Protein AF-A0A9P0TK86-F1 (afdb_monomer)

Radius of gyration: 87.54 Å; Cα contacts (8 Å, |Δi|>4): 16; chains: 1; bounding box: 168×65×255 Å

Mean predicted aligned error: 20.47 Å

Foldseek 3Di:
DDDPVVVVVVVVVVVVVVVVVVVVVVVVVVVVVVVVVVVVVVPPDDPPPPPPPPPVVVVVVVVVVVVVVVVVVVVVQCVVCVDPVSVVVVVVVCVVVVCVVVVNDDPPPPPPCPPDDPVPPPDVVVVVVVVVVVVVVVVVVVVVVVVVVVVVVVVVVVVVVVVVVVVVVVVVVVVVVVVVVVVVVVVVVVVVVVVVVCCVVVVVVVVVVVVVVVVVVVVVVVVVVVVVVVVVVVVVVVVVVVVVVVVVVVVVVVVVVVVVVVVVVVVVVVVVVVVVVVVVVVVVVVVVVVVVVVVVVVVVVVVVVVVVVVVVVVVVVVVVVCVVVVPDPPDDDDDDDDDDDDD

Secondary structure (DSSP, 8-state):
---HHHHHHHHHHHHHHHHHHHHHHHHHHHHHHHHHHHHHTTS----S--SSSHHHHHHHHHHHHHHHHHHHHHHHHHHHT-SHHHHHHHHHHHHHHHHHHTTPPPP----TTTT--TT-TT-HHHHHHHHHHHHHHHHHHHHHHHHHHHHHHHHHHHHHHHHHHHHHHHHHHHHHHHHHHHHHHHHHHHHHHHHHHHHHHHHHHHHHHHHHHHHHHHHHHHHHHHHHHHHHHHHHHHHHHHHHHHHHHHHHHHHHHHHHHHHHHHHHHHHHHHHHHHHHHHHHHHHHHHHHHHHHHHHHHHHHHHHHHHHHHHHHHHHHHHHHTT-S--PPP----------

InterPro domains:
  IPR000048 IQ motif, EF-hand binding site [PF00612] (308-327)
  IPR000048 IQ motif, EF-hand binding site [SM00015] (306-328)
  IPR042618 Dynein regulatory complex protein 9 [PTHR14871] (139-342)

Solvent-accessible surface area (backbone atoms only — not comparable to full-atom values): 19476 Å² total; per-residue (Å²): 133,83,61,71,68,60,56,52,53,53,57,50,50,54,51,56,53,54,55,50,52,58,58,52,58,52,52,63,54,52,56,53,51,51,58,52,54,56,62,63,62,70,75,78,75,84,88,85,69,82,88,76,64,68,67,60,54,53,56,52,48,51,51,50,49,54,53,50,54,49,50,51,49,54,50,50,51,51,65,76,29,79,40,72,72,46,46,53,48,51,54,52,48,48,69,54,48,54,36,60,76,70,71,45,82,71,78,80,83,71,58,96,60,80,82,62,60,91,88,59,82,81,45,68,66,58,56,50,55,49,51,53,49,52,51,49,50,49,52,51,51,50,50,52,52,51,51,51,52,49,51,52,50,51,50,53,55,49,51,55,50,51,52,53,51,49,51,51,52,52,51,51,50,53,50,52,52,54,51,50,53,49,54,51,53,51,51,48,54,51,51,51,52,50,51,50,54,49,48,65,64,45,48,60,59,50,53,51,51,52,51,52,51,57,48,51,57,49,52,52,51,53,48,54,53,51,52,50,50,50,51,51,53,50,51,54,51,50,49,52,50,50,55,50,48,58,46,49,53,53,53,48,54,52,50,52,51,52,50,51,51,52,51,50,54,50,46,54,54,47,55,52,48,51,53,48,50,54,51,49,53,52,49,51,51,52,51,51,54,49,49,51,53,49,52,53,52,48,50,52,49,52,50,50,50,52,50,50,52,51,50,50,51,51,51,51,50,49,53,52,46,29,63,76,68,68,59,66,91,80,80,79,89,84,90,90,83,88,81,88,84,90,130

Sequence (343 aa):
MPNPRLMSLVHQSWRCEIDYDMKNGQNYTTLNQEMILQKISINEFDTENKDKVFCLSYLQASFFATILEDALTQMRILVECNNELRIIKTKLDMKLLVPLKYGVAQPKVTDELESIDPNNLVSNEYKLNKLDSDSLRHDLNKQLRQQRNHIKSVIYDTDAIIERLKNFVEDAALYAETESRYTDGWQRARTEQHLQTIIDNEESPSRTIEYYKRRTDHEQRVHTEVELLINIIINETLQKVEDWMNKYDRDMEHIDLKIQLKKNEYQNEHDRRVGLEDTIETHDKQMKDWNYFKEEREKARLYREKMTKSAITVQAWWRGLLVRRELGPFKVAKKPKGPKPKK

Organism: Pieris brassicae (NCBI:txid7116)

Structure (mmCIF, N/CA/C/O backbone):
data_AF-A0A9P0TK86-F1
#
_entry.id   AF-A0A9P0TK86-F1
#
loop_
_atom_site.group_PDB
_atom_site.id
_atom_site.type_symbol
_atom_site.label_atom_id
_atom_site.label_alt_id
_atom_site.label_comp_id
_atom_site.label_asym_id
_atom_site.label_entity_id
_atom_site.label_seq_id
_atom_site.pdbx_PDB_ins_code
_atom_site.Cartn_x
_atom_site.Cartn_y
_atom_site.Cartn_z
_atom_site.occupancy
_atom_site.B_iso_or_equiv
_atom_site.auth_seq_id
_atom_site.auth_comp_id
_atom_site.auth_asym_id
_atom_site.auth_atom_id
_atom_site.pdbx_PDB_model_num
ATOM 1 N N . MET A 1 1 ? -22.499 -0.525 15.435 1.00 52.47 1 MET A N 1
ATOM 2 C CA . MET A 1 1 ? -22.157 -1.866 14.913 1.00 52.47 1 MET A CA 1
ATOM 3 C C . MET A 1 1 ? -22.217 -1.819 13.393 1.00 52.47 1 MET A C 1
ATOM 5 O O . MET A 1 1 ? -23.274 -1.457 12.883 1.00 52.47 1 MET A O 1
ATOM 9 N N . PRO A 1 2 ? -21.115 -2.081 12.668 1.00 52.91 2 PRO A N 1
ATOM 10 C CA . PRO A 1 2 ? -21.126 -2.036 11.211 1.00 52.91 2 PRO A CA 1
ATOM 11 C C . PRO A 1 2 ? -21.926 -3.220 10.660 1.00 52.91 2 PRO A C 1
ATOM 13 O O . PRO A 1 2 ? -21.852 -4.332 11.177 1.00 52.91 2 PRO A O 1
ATOM 16 N N . ASN A 1 3 ? -22.713 -2.963 9.620 1.00 56.44 3 ASN A N 1
ATOM 17 C CA . ASN A 1 3 ? -23.577 -3.940 8.969 1.00 56.44 3 ASN A CA 1
ATOM 18 C C . ASN A 1 3 ? -22.737 -5.103 8.384 1.00 56.44 3 ASN A C 1
ATOM 20 O O . ASN A 1 3 ? -21.920 -4.851 7.492 1.00 56.44 3 ASN A O 1
ATOM 24 N N . PRO A 1 4 ? -22.945 -6.364 8.817 1.00 67.81 4 PRO A N 1
ATOM 25 C CA . PRO A 1 4 ? -22.147 -7.517 8.382 1.00 67.81 4 PRO A CA 1
ATOM 26 C C . PRO A 1 4 ? -22.131 -7.723 6.860 1.00 67.81 4 PRO A C 1
ATOM 28 O O . PRO A 1 4 ? -21.163 -8.244 6.310 1.00 67.81 4 PRO A O 1
ATOM 31 N N . ARG A 1 5 ? -23.175 -7.269 6.150 1.00 67.06 5 ARG A N 1
ATOM 32 C CA . ARG A 1 5 ? -23.235 -7.356 4.683 1.00 67.06 5 ARG A CA 1
ATOM 33 C C . ARG A 1 5 ? -22.240 -6.431 3.987 1.00 67.06 5 ARG A C 1
ATOM 35 O O . ARG A 1 5 ? -21.653 -6.841 2.988 1.00 67.06 5 ARG A O 1
ATOM 42 N N . LEU A 1 6 ? -22.013 -5.230 4.524 1.00 64.56 6 LEU A N 1
ATOM 43 C CA . LEU A 1 6 ? -21.077 -4.265 3.939 1.00 64.56 6 LEU A CA 1
ATOM 44 C C . LEU A 1 6 ? -19.622 -4.716 4.113 1.00 64.56 6 LEU A C 1
ATOM 46 O O . LEU A 1 6 ? -18.841 -4.596 3.177 1.00 64.56 6 LEU A O 1
ATOM 50 N N . MET A 1 7 ? -19.285 -5.339 5.246 1.00 65.38 7 MET A N 1
ATOM 51 C CA . MET A 1 7 ? -17.955 -5.927 5.450 1.00 65.38 7 MET A CA 1
ATOM 52 C C . MET A 1 7 ? -17.680 -7.092 4.489 1.00 65.38 7 MET A C 1
ATOM 54 O O . MET A 1 7 ? -16.574 -7.195 3.970 1.00 65.38 7 MET A O 1
ATOM 58 N N . SER A 1 8 ? -18.681 -7.928 4.175 1.00 71.38 8 SER A N 1
ATOM 59 C CA . SER A 1 8 ? -18.492 -9.028 3.212 1.00 71.38 8 SER A CA 1
ATOM 60 C C . SER A 1 8 ? -18.259 -8.542 1.776 1.00 71.38 8 SER A C 1
ATOM 62 O O . SER A 1 8 ? -17.464 -9.137 1.053 1.00 71.38 8 SER A O 1
ATOM 64 N N . LEU A 1 9 ? -18.891 -7.428 1.386 1.00 70.25 9 LEU A N 1
ATOM 65 C CA . LEU A 1 9 ? -18.735 -6.832 0.057 1.00 70.25 9 LEU A CA 1
ATOM 66 C C . LEU A 1 9 ? -17.369 -6.161 -0.107 1.00 70.25 9 LEU A C 1
ATOM 68 O O . LEU A 1 9 ? -16.731 -6.331 -1.142 1.00 70.25 9 LEU A O 1
ATOM 72 N N . VAL A 1 10 ? -16.875 -5.479 0.931 1.00 70.75 10 VAL A N 1
ATOM 73 C CA . VAL A 1 10 ? -15.513 -4.921 0.929 1.00 70.75 10 VAL A CA 1
ATOM 74 C C . VAL A 1 10 ? -14.483 -6.052 0.869 1.00 70.75 10 VAL A C 1
ATOM 76 O O . VAL A 1 10 ? -13.570 -6.007 0.051 1.00 70.75 10 VAL A O 1
ATOM 79 N N . HIS A 1 11 ? -14.674 -7.129 1.635 1.00 68.25 11 HIS A N 1
ATOM 80 C CA . HIS A 1 11 ? -13.748 -8.264 1.616 1.00 68.25 11 HIS A CA 1
ATOM 81 C C . HIS A 1 11 ? -13.749 -9.044 0.288 1.00 68.25 11 HIS A C 1
ATOM 83 O O . HIS A 1 11 ? -12.722 -9.618 -0.077 1.00 68.25 11 HIS A O 1
ATOM 89 N N . GLN A 1 12 ? -14.879 -9.079 -0.431 1.00 68.50 12 GLN A N 1
ATOM 90 C CA . GLN A 1 12 ? -14.967 -9.661 -1.776 1.00 68.50 12 GLN A CA 1
ATOM 91 C C . GLN A 1 12 ? -14.349 -8.748 -2.841 1.00 68.50 12 GLN A C 1
ATOM 93 O O . GLN A 1 12 ? -13.651 -9.251 -3.717 1.00 68.50 12 GLN A O 1
ATOM 98 N N . SER A 1 13 ? -14.525 -7.427 -2.732 1.00 69.00 13 SER A N 1
ATOM 99 C CA . SER A 1 13 ? -13.900 -6.459 -3.644 1.00 69.00 13 SER A CA 1
ATOM 100 C C . SER A 1 13 ? -12.373 -6.507 -3.552 1.00 69.00 13 SER A C 1
ATOM 102 O O . SER A 1 13 ? -11.702 -6.623 -4.571 1.00 69.00 13 SER A O 1
ATOM 104 N N . TRP A 1 14 ? -11.828 -6.541 -2.332 1.00 64.50 14 TRP A N 1
ATOM 105 C CA . TRP A 1 14 ? -10.380 -6.615 -2.112 1.00 64.50 14 TRP A CA 1
ATOM 106 C C . TRP A 1 14 ? -9.762 -7.946 -2.569 1.00 64.50 14 TRP A C 1
ATOM 108 O O . TRP A 1 14 ? -8.627 -7.960 -3.035 1.00 64.50 14 TRP A O 1
ATOM 118 N N . ARG A 1 15 ? -10.491 -9.072 -2.490 1.00 64.19 15 ARG A N 1
ATOM 119 C CA . ARG A 1 15 ? -10.002 -10.352 -3.046 1.00 64.19 15 ARG A CA 1
ATOM 120 C C . ARG A 1 15 ? -9.965 -10.346 -4.574 1.00 64.19 15 ARG A C 1
ATOM 122 O O . ARG A 1 15 ? -9.000 -10.845 -5.138 1.00 64.19 15 ARG A O 1
ATOM 129 N N . CYS A 1 16 ? -10.970 -9.767 -5.232 1.00 62.91 16 CYS A N 1
ATOM 130 C CA . CYS A 1 16 ? -10.984 -9.670 -6.694 1.00 62.91 16 CYS A CA 1
ATOM 131 C C . CYS A 1 16 ? -9.862 -8.771 -7.238 1.00 62.91 16 CYS A C 1
ATOM 133 O O . CYS A 1 16 ? -9.338 -9.048 -8.312 1.00 62.91 16 CYS A O 1
ATOM 135 N N . GLU A 1 17 ? -9.482 -7.726 -6.502 1.00 54.31 17 GLU A N 1
ATOM 136 C CA . GLU A 1 17 ? -8.435 -6.783 -6.917 1.00 54.31 17 GLU A CA 1
ATOM 137 C C . GLU A 1 17 ? -7.024 -7.379 -6.746 1.00 54.31 17 GLU A C 1
ATOM 139 O O . GLU A 1 17 ? -6.202 -7.297 -7.656 1.00 54.31 17 GLU A O 1
ATOM 144 N N . ILE A 1 18 ? -6.783 -8.126 -5.659 1.00 57.88 18 ILE A N 1
ATOM 145 C CA . ILE A 1 18 ? -5.520 -8.861 -5.451 1.00 57.88 18 ILE A CA 1
ATOM 146 C C . ILE A 1 18 ? -5.340 -9.994 -6.481 1.00 57.88 18 ILE A C 1
ATOM 148 O O . ILE A 1 18 ? -4.234 -10.198 -6.986 1.00 57.88 18 ILE A O 1
ATOM 152 N N . ASP A 1 19 ? -6.412 -10.706 -6.847 1.00 57.34 19 ASP A N 1
ATOM 153 C CA . ASP A 1 19 ? -6.347 -11.768 -7.864 1.00 57.34 19 ASP A CA 1
ATOM 154 C C . ASP A 1 19 ? -6.124 -11.222 -9.291 1.00 57.34 19 ASP A C 1
ATOM 156 O O . ASP A 1 19 ? -5.575 -11.928 -10.147 1.00 57.34 19 ASP A O 1
ATOM 160 N N . TYR A 1 20 ? -6.519 -9.972 -9.563 1.00 56.47 20 TYR A N 1
ATOM 161 C CA . TYR A 1 20 ? -6.288 -9.305 -10.848 1.00 56.47 20 TYR A CA 1
ATOM 162 C C . TYR A 1 20 ? -4.821 -8.871 -11.010 1.00 56.47 20 TYR A C 1
ATOM 164 O O . TYR A 1 20 ? -4.220 -9.103 -12.065 1.00 56.47 20 TYR A O 1
ATOM 172 N N . ASP A 1 21 ? -4.205 -8.348 -9.948 1.00 51.19 21 ASP A N 1
ATOM 173 C CA . ASP A 1 21 ? -2.798 -7.927 -9.967 1.00 51.19 21 ASP A CA 1
ATOM 174 C C . ASP A 1 21 ? -1.819 -9.111 -9.999 1.00 51.19 21 ASP A C 1
ATOM 176 O O . ASP A 1 21 ? -0.801 -9.057 -10.697 1.00 51.19 21 ASP A O 1
ATOM 180 N N . MET A 1 22 ? -2.142 -10.235 -9.347 1.00 56.12 22 MET A N 1
ATOM 181 C CA .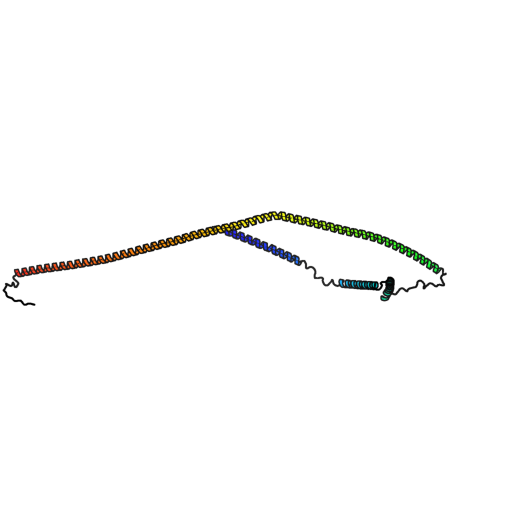 MET A 1 22 ? -1.293 -11.434 -9.399 1.00 56.12 22 MET A CA 1
ATOM 182 C C . MET A 1 22 ? -1.288 -12.107 -10.782 1.00 56.12 22 MET A C 1
ATOM 184 O O . MET A 1 22 ? -0.239 -12.570 -11.237 1.00 56.12 22 MET A O 1
ATOM 188 N N . LYS A 1 23 ? -2.429 -12.127 -11.488 1.00 56.12 23 LYS A N 1
ATOM 189 C CA . LYS A 1 23 ? -2.521 -12.698 -12.846 1.00 56.12 23 LYS A CA 1
ATOM 190 C C . LYS A 1 23 ? -1.861 -11.820 -13.908 1.00 56.12 23 LYS A C 1
ATOM 192 O O . LYS A 1 23 ? -1.305 -12.350 -14.869 1.00 56.12 23 LYS A O 1
ATOM 197 N N . ASN A 1 24 ? -1.870 -10.501 -13.732 1.00 54.19 24 ASN A N 1
ATOM 198 C CA . ASN A 1 24 ? -1.199 -9.592 -14.659 1.00 54.19 24 ASN A CA 1
ATOM 199 C C . ASN A 1 24 ? 0.317 -9.522 -14.409 1.00 54.19 24 ASN A C 1
ATOM 201 O O . ASN A 1 24 ? 1.079 -9.534 -15.372 1.00 54.19 24 ASN A O 1
ATOM 205 N N . GLY A 1 25 ? 0.784 -9.562 -13.155 1.00 49.84 25 GLY A N 1
ATOM 206 C CA . GLY A 1 25 ? 2.219 -9.537 -12.828 1.00 49.84 25 GLY A CA 1
ATOM 207 C C . GLY A 1 25 ? 3.016 -10.763 -13.304 1.00 49.84 25 GLY A C 1
ATOM 208 O O . GLY A 1 25 ? 4.192 -10.640 -13.659 1.00 49.84 25 GLY A O 1
ATOM 209 N N . GLN A 1 26 ? 2.385 -11.941 -13.381 1.00 49.28 26 GLN A N 1
ATOM 210 C CA . GLN A 1 26 ? 3.038 -13.153 -13.898 1.00 49.28 26 GLN A CA 1
ATOM 211 C C . GLN A 1 26 ? 3.153 -13.181 -15.429 1.00 49.28 26 GLN A C 1
ATOM 213 O O . GLN A 1 26 ? 4.109 -13.759 -15.944 1.00 49.28 26 GLN A O 1
ATOM 218 N N . ASN A 1 27 ? 2.255 -12.509 -16.159 1.00 51.75 27 ASN A N 1
ATOM 219 C CA . ASN A 1 27 ? 2.293 -12.462 -17.626 1.00 51.75 27 ASN A CA 1
ATOM 220 C C . ASN A 1 27 ? 3.424 -11.568 -18.167 1.00 51.75 27 ASN A C 1
ATOM 222 O O . ASN A 1 27 ? 4.032 -11.902 -19.179 1.00 51.75 27 ASN A O 1
ATOM 226 N N . TYR A 1 28 ? 3.785 -10.472 -17.490 1.00 50.94 28 TYR A N 1
ATOM 227 C CA . TYR A 1 28 ? 4.873 -9.592 -17.961 1.00 50.94 28 TYR A CA 1
ATOM 228 C C . TYR A 1 28 ? 6.283 -10.152 -17.707 1.00 50.94 28 TYR A C 1
ATOM 230 O O . TYR A 1 28 ? 7.240 -9.746 -18.370 1.00 50.94 28 TYR A O 1
ATOM 238 N N . THR A 1 29 ? 6.431 -11.089 -16.768 1.00 53.06 29 THR A N 1
ATOM 239 C CA . THR A 1 29 ? 7.719 -11.732 -16.454 1.00 53.06 29 THR A CA 1
ATOM 240 C C . THR A 1 29 ? 7.985 -12.965 -17.321 1.00 53.06 29 THR A C 1
ATOM 242 O O . THR A 1 29 ? 9.114 -13.138 -17.778 1.00 53.06 29 THR A O 1
ATOM 245 N N . THR A 1 30 ? 6.958 -13.756 -17.650 1.00 54.72 30 THR A N 1
ATOM 246 C CA . THR A 1 30 ? 7.088 -14.900 -18.577 1.00 54.72 30 THR A CA 1
ATOM 247 C C . THR A 1 30 ? 7.247 -14.465 -20.033 1.00 54.72 30 THR A C 1
ATOM 249 O O . THR A 1 30 ? 8.120 -14.993 -20.719 1.00 54.72 30 THR A O 1
ATOM 252 N N . LEU A 1 31 ? 6.523 -13.433 -20.490 1.00 54.38 31 LEU A N 1
ATOM 253 C CA . LEU A 1 31 ? 6.650 -12.935 -21.868 1.00 54.38 31 LEU A CA 1
ATOM 254 C C . LEU A 1 31 ? 8.046 -12.345 -22.155 1.00 54.38 31 LEU A C 1
ATOM 256 O O . LEU A 1 31 ? 8.586 -12.503 -23.247 1.00 54.38 31 LEU A O 1
ATOM 260 N N . ASN A 1 32 ? 8.671 -11.705 -21.159 1.00 55.31 32 ASN A N 1
ATOM 261 C CA . ASN A 1 32 ? 10.030 -11.172 -21.290 1.00 55.31 32 ASN A CA 1
ATOM 262 C C . ASN A 1 32 ? 11.111 -12.263 -21.191 1.00 55.31 32 ASN A C 1
ATOM 264 O O . ASN A 1 32 ? 12.156 -12.131 -21.827 1.00 55.31 32 ASN A O 1
ATOM 268 N N . GLN A 1 33 ? 10.873 -13.355 -20.454 1.00 56.19 33 GLN A N 1
ATOM 269 C CA . GLN A 1 33 ? 11.787 -14.505 -20.439 1.00 56.19 33 GLN A CA 1
ATOM 270 C C . GLN A 1 33 ? 11.717 -15.323 -21.737 1.00 56.19 33 GLN A C 1
ATOM 272 O O . GLN A 1 33 ? 12.764 -15.724 -22.245 1.00 56.19 33 GLN A O 1
ATOM 277 N N . GLU A 1 34 ? 10.537 -15.496 -22.338 1.00 58.16 34 GLU A N 1
ATOM 278 C CA . GLU A 1 34 ? 10.403 -16.161 -23.643 1.00 58.16 34 GLU A CA 1
ATOM 279 C C . GLU A 1 34 ? 11.007 -15.329 -24.785 1.00 58.16 34 GLU A C 1
ATOM 281 O O . GLU A 1 34 ? 11.698 -15.874 -25.646 1.00 58.16 34 GLU A O 1
ATOM 286 N N . MET A 1 35 ? 10.865 -14.000 -24.756 1.00 58.53 35 MET A N 1
ATOM 287 C CA . MET A 1 35 ? 11.435 -13.126 -25.790 1.00 58.53 35 MET A CA 1
ATOM 288 C C . MET A 1 35 ? 12.975 -13.025 -25.718 1.00 58.53 35 MET A C 1
ATOM 290 O O . MET A 1 35 ? 13.634 -12.810 -26.739 1.00 58.53 35 MET A O 1
ATOM 294 N N . ILE A 1 36 ? 13.570 -13.218 -24.533 1.00 56.25 36 ILE A N 1
ATOM 295 C CA . ILE A 1 36 ? 15.031 -13.310 -24.358 1.00 56.25 36 ILE A CA 1
ATOM 296 C C . ILE A 1 36 ? 15.550 -14.693 -24.788 1.00 56.25 36 ILE A C 1
ATOM 298 O O . ILE A 1 36 ? 16.582 -14.768 -25.455 1.00 56.25 36 ILE A O 1
ATOM 302 N N . LEU A 1 37 ? 14.820 -15.779 -24.507 1.00 54.97 37 LEU A N 1
ATOM 303 C CA . LEU A 1 37 ? 15.195 -17.127 -24.955 1.00 54.97 37 LEU A CA 1
ATOM 304 C C . LEU A 1 37 ? 15.049 -17.308 -26.476 1.00 54.97 37 LEU A C 1
ATOM 306 O O . LEU A 1 37 ? 15.884 -17.963 -27.099 1.00 54.97 37 LEU A O 1
ATOM 310 N N . GLN A 1 38 ? 14.082 -16.641 -27.109 1.00 58.31 38 GLN A N 1
ATOM 311 C CA . GLN A 1 38 ? 13.930 -16.662 -28.567 1.00 58.31 38 GLN A CA 1
ATOM 312 C C . GLN A 1 38 ? 15.011 -15.835 -29.292 1.00 58.31 38 GLN A C 1
ATOM 314 O O . GLN A 1 38 ? 15.402 -16.182 -30.404 1.00 58.31 38 GLN A O 1
ATOM 319 N N . LYS A 1 39 ? 15.571 -14.795 -28.652 1.00 54.66 39 LYS A N 1
ATOM 320 C CA . LYS A 1 39 ? 16.724 -14.038 -29.184 1.00 54.66 39 LYS A CA 1
ATOM 321 C C . LYS A 1 39 ? 18.059 -14.775 -29.055 1.00 54.66 39 LYS A C 1
ATOM 323 O O . LYS A 1 39 ? 18.951 -14.525 -29.858 1.00 54.66 39 LYS A O 1
ATOM 328 N N . ILE A 1 40 ? 18.196 -15.687 -28.093 1.00 50.91 40 ILE A N 1
ATOM 329 C CA . ILE A 1 40 ? 19.396 -16.529 -27.956 1.00 50.91 40 ILE A CA 1
ATOM 330 C C . ILE A 1 40 ? 19.355 -17.712 -28.945 1.00 50.91 40 ILE A C 1
ATOM 332 O O . ILE A 1 40 ? 20.401 -18.133 -29.428 1.00 50.91 40 ILE A O 1
ATOM 336 N N . SER A 1 41 ? 18.165 -18.169 -29.351 1.00 49.06 41 SER A N 1
ATOM 337 C CA . SER A 1 41 ? 17.992 -19.289 -30.293 1.00 49.06 41 SER A CA 1
ATOM 338 C C . SER A 1 41 ? 18.184 -18.946 -31.784 1.00 49.06 41 SER A C 1
ATOM 340 O O . SER A 1 41 ? 18.145 -19.851 -32.610 1.00 49.06 41 SER A O 1
ATOM 342 N N . ILE A 1 42 ? 18.381 -17.675 -32.161 1.00 48.88 42 ILE A N 1
ATOM 343 C CA . ILE A 1 42 ? 18.531 -17.253 -33.576 1.00 48.88 42 ILE A CA 1
ATOM 344 C C . ILE A 1 42 ? 20.012 -17.101 -33.995 1.00 48.88 42 ILE A C 1
ATOM 346 O O . ILE A 1 42 ? 20.306 -16.912 -35.170 1.00 48.88 42 ILE A O 1
ATOM 350 N N . ASN A 1 43 ? 20.966 -17.281 -33.074 1.00 43.75 43 ASN A N 1
ATOM 351 C CA . ASN A 1 43 ? 22.405 -17.262 -33.389 1.00 43.75 43 ASN A CA 1
ATOM 352 C C . ASN A 1 43 ? 23.029 -18.652 -33.623 1.00 43.75 43 ASN A C 1
ATOM 354 O O . ASN A 1 43 ? 24.247 -18.757 -33.754 1.00 43.75 43 ASN A O 1
ATOM 358 N N . GLU A 1 44 ? 22.224 -19.709 -33.734 1.00 50.59 44 GLU A N 1
ATOM 359 C CA . GLU A 1 44 ? 22.668 -21.008 -34.254 1.00 50.59 44 GLU A CA 1
ATOM 360 C C . GLU A 1 44 ? 22.203 -21.159 -35.704 1.00 50.59 44 GLU A C 1
ATOM 362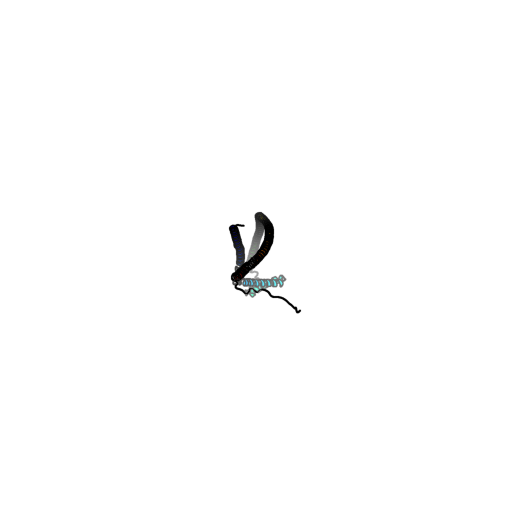 O O . GLU A 1 44 ? 21.245 -21.864 -36.009 1.00 50.59 44 GLU A O 1
ATOM 367 N N . PHE A 1 45 ? 22.884 -20.461 -36.613 1.00 43.81 45 PHE A N 1
ATOM 368 C CA . PHE A 1 45 ? 22.818 -20.764 -38.038 1.00 43.81 45 PHE A CA 1
ATOM 369 C C . PHE A 1 45 ? 24.224 -21.136 -38.529 1.00 43.81 45 PHE A C 1
ATOM 371 O O . PHE A 1 45 ? 25.176 -20.370 -38.386 1.00 43.81 45 PHE A O 1
ATOM 378 N N . ASP A 1 46 ? 24.299 -22.348 -39.082 1.00 51.22 46 ASP A N 1
ATOM 379 C CA . ASP A 1 46 ? 25.363 -22.945 -39.895 1.00 51.22 46 ASP A CA 1
ATOM 380 C C . ASP A 1 46 ? 26.627 -23.497 -39.211 1.00 51.22 46 ASP A C 1
ATOM 382 O O . ASP A 1 46 ? 27.749 -23.017 -39.382 1.00 51.22 46 ASP A O 1
ATOM 386 N N . THR A 1 47 ? 26.473 -24.656 -38.560 1.00 49.78 47 THR A N 1
ATOM 387 C CA . THR A 1 47 ? 27.575 -25.598 -38.267 1.00 49.78 47 THR A CA 1
ATOM 388 C C . THR A 1 47 ? 27.481 -26.927 -39.030 1.00 49.78 47 THR A C 1
ATOM 390 O O . THR A 1 47 ? 28.141 -27.890 -38.650 1.00 49.78 47 THR A O 1
ATOM 393 N N . GLU A 1 48 ? 26.765 -26.981 -40.160 1.00 52.00 48 GLU A N 1
ATOM 394 C CA . GLU A 1 48 ? 26.621 -28.198 -40.990 1.00 52.00 48 GLU A CA 1
ATOM 395 C C . GLU A 1 48 ? 27.332 -28.155 -42.360 1.00 52.00 48 GLU A C 1
ATOM 397 O O . GLU A 1 48 ? 27.032 -28.936 -43.259 1.00 52.00 48 GLU A O 1
ATOM 402 N N . ASN A 1 49 ? 28.346 -27.300 -42.535 1.00 51.25 49 ASN A N 1
ATOM 403 C CA . ASN A 1 49 ? 29.152 -27.281 -43.768 1.00 51.25 49 ASN A CA 1
ATOM 404 C C . ASN A 1 49 ? 30.670 -27.279 -43.511 1.00 51.25 49 ASN A C 1
ATOM 406 O O . ASN A 1 49 ? 31.430 -26.557 -44.156 1.00 51.25 49 ASN A O 1
ATOM 410 N N . LYS A 1 50 ? 31.131 -28.080 -42.539 1.00 50.34 50 LYS A N 1
ATOM 411 C CA . LYS A 1 50 ? 32.562 -28.189 -42.186 1.00 50.34 50 LYS A CA 1
ATOM 412 C C . LYS A 1 50 ? 33.383 -29.133 -43.075 1.00 50.34 50 LYS A C 1
ATOM 414 O O . LYS A 1 50 ? 34.605 -29.029 -43.058 1.00 50.34 50 LYS A O 1
ATOM 419 N N . ASP A 1 51 ? 32.753 -29.932 -43.936 1.00 54.94 51 ASP A N 1
ATOM 420 C CA . ASP A 1 51 ? 33.469 -30.960 -44.714 1.00 54.94 51 ASP A CA 1
ATOM 421 C C . ASP A 1 51 ? 33.706 -30.620 -46.198 1.00 54.94 51 ASP A C 1
ATOM 423 O O . ASP A 1 51 ? 34.271 -31.428 -46.932 1.00 54.94 51 ASP A O 1
ATOM 427 N N . LYS A 1 52 ? 33.347 -29.414 -46.670 1.00 53.16 52 LYS A N 1
ATOM 428 C CA . LYS A 1 52 ? 33.583 -29.004 -48.076 1.00 53.16 52 LYS A CA 1
ATOM 429 C C . LYS A 1 52 ? 34.493 -27.788 -48.279 1.00 53.16 52 LYS A C 1
ATOM 431 O O . LYS A 1 52 ? 34.769 -27.434 -49.422 1.00 53.16 52 LYS A O 1
ATOM 436 N N . VAL A 1 53 ? 35.028 -27.181 -47.216 1.00 51.44 53 VAL A N 1
ATOM 437 C CA . VAL A 1 53 ? 35.836 -25.941 -47.316 1.00 51.44 53 VAL A CA 1
ATOM 438 C C . VAL A 1 53 ? 37.357 -26.194 -47.351 1.00 51.44 53 VAL A C 1
ATOM 440 O O . VAL A 1 53 ? 38.130 -25.303 -47.695 1.00 51.44 53 VAL A O 1
ATOM 443 N N . PHE A 1 54 ? 37.827 -27.422 -47.111 1.00 52.09 54 PHE A N 1
ATOM 444 C CA . PHE A 1 54 ? 39.271 -27.701 -47.006 1.00 52.09 54 PHE A CA 1
ATOM 445 C C . PHE A 1 54 ? 40.010 -28.004 -48.323 1.00 52.09 54 PHE A C 1
ATOM 447 O O . PHE A 1 54 ? 41.229 -28.148 -48.304 1.00 52.09 54 PHE A O 1
ATOM 454 N N . CYS A 1 55 ? 39.337 -28.064 -49.478 1.00 55.16 55 CYS A N 1
ATOM 455 C CA . CYS A 1 55 ? 40.037 -28.304 -50.753 1.00 55.16 55 CYS A CA 1
ATOM 456 C C . CYS A 1 55 ? 40.578 -27.029 -51.422 1.00 55.16 55 CYS A C 1
ATOM 458 O O . CYS A 1 55 ? 41.571 -27.108 -52.144 1.00 55.16 55 CYS A O 1
ATOM 460 N N . LEU A 1 56 ? 39.988 -25.850 -51.176 1.00 53.31 56 LEU A N 1
ATOM 461 C CA . LEU A 1 56 ? 40.483 -24.604 -51.782 1.00 53.31 56 LEU A CA 1
ATOM 462 C C . LEU A 1 56 ? 41.717 -24.056 -51.050 1.00 53.31 56 LEU A C 1
ATOM 464 O O . LEU A 1 56 ? 42.625 -23.521 -51.683 1.00 53.31 56 LEU A O 1
ATOM 468 N N . SER A 1 57 ? 41.782 -24.238 -49.727 1.00 61.44 57 SER A N 1
ATOM 469 C CA . SER A 1 57 ? 42.879 -23.736 -48.896 1.00 61.44 57 SER A CA 1
ATOM 470 C C . SER A 1 57 ? 44.196 -24.459 -49.159 1.00 61.44 57 SER A C 1
ATOM 472 O O . SER A 1 57 ? 45.237 -23.813 -49.130 1.00 61.44 57 SER A O 1
ATOM 474 N N . TYR A 1 58 ? 44.178 -25.757 -49.484 1.00 68.00 58 TYR A N 1
ATOM 475 C CA . TYR A 1 58 ? 45.404 -26.489 -49.811 1.00 68.00 58 TYR A CA 1
ATOM 476 C C . TYR A 1 58 ? 46.006 -26.039 -51.147 1.00 68.00 58 TYR A C 1
ATOM 478 O O . TYR A 1 58 ? 47.205 -25.788 -51.218 1.00 68.00 58 TYR A O 1
ATOM 486 N N . LEU A 1 59 ? 45.178 -25.860 -52.182 1.00 72.19 59 LEU A N 1
ATOM 487 C CA . LEU A 1 59 ? 45.628 -25.360 -53.484 1.00 72.19 59 LEU A CA 1
ATOM 488 C C . LEU A 1 59 ? 46.123 -23.906 -53.384 1.00 72.19 59 LEU A C 1
ATOM 490 O O . LEU A 1 59 ? 47.164 -23.547 -53.933 1.00 72.19 59 LEU A O 1
ATOM 494 N N . GLN A 1 60 ? 45.396 -23.064 -52.646 1.00 75.38 60 GLN A N 1
ATOM 495 C CA . GLN A 1 60 ? 45.785 -21.675 -52.414 1.00 75.38 60 GLN A CA 1
ATOM 496 C C . GLN A 1 60 ? 47.072 -21.587 -51.581 1.00 75.38 60 GLN A C 1
ATOM 498 O O . GLN A 1 60 ? 47.947 -20.784 -51.901 1.00 75.38 60 GLN A O 1
ATOM 503 N N . ALA A 1 61 ? 47.240 -22.457 -50.580 1.00 76.69 61 ALA A N 1
ATOM 504 C CA . ALA A 1 61 ? 48.471 -22.572 -49.807 1.00 76.69 61 ALA A CA 1
ATOM 505 C C . ALA A 1 61 ? 49.637 -23.117 -50.644 1.00 76.69 61 ALA A C 1
ATOM 507 O O . ALA A 1 61 ? 50.747 -22.612 -50.504 1.00 76.69 61 ALA A O 1
ATOM 508 N N . SER A 1 62 ? 49.414 -24.083 -51.545 1.00 79.62 62 SER A N 1
ATOM 509 C CA . SER A 1 62 ? 50.471 -24.596 -52.425 1.00 79.62 62 SER A CA 1
ATOM 510 C C . SER A 1 62 ? 50.922 -23.548 -53.441 1.00 79.62 62 SER A C 1
ATOM 512 O O . SER A 1 62 ? 52.121 -23.380 -53.639 1.00 79.62 62 SER A O 1
ATOM 514 N N . PHE A 1 63 ? 49.992 -22.781 -54.026 1.00 77.62 63 PHE A N 1
ATOM 515 C CA . PHE A 1 63 ? 50.355 -21.662 -54.899 1.00 77.62 63 PHE A CA 1
ATOM 516 C C . PHE A 1 63 ? 51.101 -20.572 -54.130 1.00 77.62 63 PHE A C 1
ATOM 518 O O . PHE A 1 63 ? 52.147 -20.113 -54.589 1.00 77.62 63 PHE A O 1
ATOM 525 N N . PHE A 1 64 ? 50.626 -20.211 -52.935 1.00 80.88 64 PHE A N 1
ATOM 526 C CA . PHE A 1 64 ? 51.309 -19.241 -52.081 1.00 80.88 64 PHE A CA 1
ATOM 527 C C . PHE A 1 64 ? 52.721 -19.708 -51.707 1.00 80.88 64 PHE A C 1
ATOM 529 O O . PHE A 1 64 ? 53.659 -18.925 -51.809 1.00 80.88 64 PHE A O 1
ATOM 536 N N . ALA A 1 65 ? 52.899 -20.988 -51.364 1.00 78.50 65 ALA A N 1
ATOM 537 C CA . ALA A 1 65 ? 54.205 -21.570 -51.073 1.00 78.50 65 ALA A CA 1
ATOM 538 C C . ALA A 1 65 ? 55.145 -21.512 -52.287 1.00 78.50 65 ALA A C 1
ATOM 540 O O . ALA A 1 65 ? 56.281 -21.075 -52.136 1.00 78.50 65 ALA A O 1
ATOM 541 N N . THR A 1 66 ? 54.673 -21.856 -53.493 1.00 80.38 66 THR A N 1
ATOM 542 C CA . THR A 1 66 ? 55.501 -21.772 -54.713 1.00 80.38 66 THR A CA 1
ATOM 543 C C . THR A 1 66 ? 55.877 -20.338 -55.087 1.00 80.38 66 THR A C 1
ATOM 545 O O . THR A 1 66 ? 57.014 -20.088 -55.475 1.00 80.38 66 THR A O 1
ATOM 548 N N . ILE A 1 67 ? 54.961 -19.375 -54.927 1.00 80.38 67 ILE A N 1
ATOM 549 C CA . ILE A 1 67 ? 55.240 -17.952 -55.180 1.00 80.38 67 ILE A CA 1
ATOM 550 C C . ILE A 1 67 ? 56.232 -17.415 -54.145 1.00 80.38 67 ILE A C 1
ATOM 552 O O . ILE A 1 67 ? 57.129 -16.648 -54.486 1.00 80.38 67 ILE A O 1
ATOM 556 N N . LEU A 1 68 ? 56.092 -17.825 -52.884 1.00 78.31 68 LEU A N 1
ATOM 557 C CA . LEU A 1 68 ? 56.973 -17.406 -51.800 1.00 78.31 68 LEU A CA 1
ATOM 558 C C . LEU A 1 68 ? 58.376 -18.015 -51.943 1.00 78.31 68 LEU A C 1
ATOM 560 O O . LEU A 1 68 ? 59.362 -17.316 -51.718 1.00 78.31 68 LEU A O 1
ATOM 564 N N . GLU A 1 69 ? 58.483 -19.273 -52.373 1.00 81.00 69 GLU A N 1
ATOM 565 C CA . GLU A 1 69 ? 59.757 -19.920 -52.705 1.00 81.00 69 GLU A CA 1
ATOM 566 C C . GLU A 1 69 ? 60.445 -19.236 -53.899 1.00 81.00 69 GLU A C 1
ATOM 568 O O . GLU A 1 69 ? 61.645 -18.950 -53.840 1.00 81.00 69 GLU A O 1
ATOM 573 N N . ASP A 1 70 ? 59.692 -18.892 -54.950 1.00 79.62 70 ASP A N 1
ATOM 574 C CA . ASP A 1 70 ? 60.222 -18.152 -56.100 1.00 79.62 70 ASP A CA 1
ATOM 575 C C . ASP A 1 70 ? 60.681 -16.739 -55.698 1.00 79.62 70 ASP A C 1
ATOM 577 O O . ASP A 1 70 ? 61.801 -16.335 -56.013 1.00 79.62 70 ASP A O 1
ATOM 581 N N . ALA A 1 71 ? 59.891 -16.016 -54.897 1.00 74.94 71 ALA A N 1
ATOM 582 C CA . ALA A 1 71 ? 60.251 -14.694 -54.385 1.00 74.94 71 ALA A CA 1
ATOM 583 C C . ALA A 1 71 ? 61.498 -14.727 -53.482 1.00 74.94 71 ALA A C 1
ATOM 585 O O . ALA A 1 71 ? 62.378 -13.874 -53.613 1.00 74.94 71 ALA A O 1
ATOM 586 N N . LEU A 1 72 ? 61.622 -15.725 -52.598 1.00 76.31 72 LEU A N 1
ATOM 587 C CA . LEU A 1 72 ? 62.823 -15.927 -51.780 1.00 76.31 72 LEU A CA 1
ATOM 588 C C . LEU A 1 72 ? 64.047 -16.250 -52.639 1.00 76.31 72 LEU A C 1
ATOM 590 O O . LEU A 1 72 ? 65.135 -15.742 -52.365 1.00 76.31 72 LEU A O 1
ATOM 594 N N . THR A 1 73 ? 63.880 -17.041 -53.699 1.00 76.88 73 THR A N 1
ATOM 595 C CA . THR A 1 73 ? 64.965 -17.361 -54.634 1.00 76.88 73 THR A CA 1
ATOM 596 C C . THR A 1 73 ? 65.402 -16.118 -55.412 1.00 76.88 73 THR A C 1
ATOM 598 O O . THR A 1 73 ? 66.599 -15.843 -55.497 1.00 76.88 73 THR A O 1
ATOM 601 N N . GLN A 1 74 ? 64.459 -15.306 -55.903 1.00 75.75 74 GLN A N 1
ATOM 602 C CA . GLN A 1 74 ? 64.750 -14.029 -56.563 1.00 75.75 74 GLN A CA 1
ATOM 603 C C . GLN A 1 74 ? 65.457 -13.046 -55.616 1.00 75.75 74 GLN A C 1
ATOM 605 O O . GLN A 1 74 ? 66.452 -12.432 -56.005 1.00 75.75 74 GLN A O 1
ATOM 610 N N . MET A 1 75 ? 65.005 -12.938 -54.361 1.00 74.75 75 MET A N 1
ATOM 611 C CA . MET A 1 75 ? 65.663 -12.113 -53.341 1.00 74.75 75 MET A CA 1
ATOM 612 C C . MET A 1 75 ? 67.073 -12.616 -53.016 1.00 74.75 75 MET A C 1
ATOM 614 O O . MET A 1 75 ? 67.994 -11.809 -52.911 1.00 74.75 75 MET A O 1
ATOM 618 N N . ARG A 1 76 ? 67.283 -13.934 -52.920 1.00 75.94 76 ARG A N 1
ATOM 619 C CA . ARG A 1 76 ? 68.613 -14.519 -52.695 1.00 75.94 76 ARG A CA 1
ATOM 620 C C . ARG A 1 76 ? 69.565 -14.216 -53.851 1.00 75.94 76 ARG A C 1
ATOM 622 O O . ARG A 1 76 ? 70.694 -13.801 -53.609 1.00 75.94 76 ARG A O 1
ATOM 629 N N . ILE A 1 77 ? 69.093 -14.342 -55.094 1.00 71.38 77 ILE A N 1
ATOM 630 C CA . ILE A 1 77 ? 69.864 -13.983 -56.293 1.00 71.38 77 ILE A CA 1
ATOM 631 C C . ILE A 1 77 ? 70.207 -12.488 -56.284 1.00 71.38 77 ILE A C 1
ATOM 633 O O . ILE A 1 77 ? 71.344 -12.138 -56.584 1.00 71.38 77 ILE A O 1
ATOM 637 N N . LEU A 1 78 ? 69.272 -11.609 -55.907 1.00 69.00 78 LEU A N 1
ATOM 638 C CA . LEU A 1 78 ? 69.507 -10.163 -55.778 1.00 69.00 78 LEU A CA 1
ATOM 639 C C . LEU A 1 78 ? 70.557 -9.828 -54.709 1.00 69.00 78 LEU A C 1
ATOM 641 O O . LEU A 1 78 ? 71.431 -9.001 -54.956 1.00 69.00 78 LEU A O 1
ATOM 645 N N . VAL A 1 79 ? 70.509 -10.496 -53.553 1.00 71.75 79 VAL A N 1
ATOM 646 C CA . VAL A 1 79 ? 71.478 -10.311 -52.459 1.00 71.75 79 VAL A CA 1
ATOM 647 C C . VAL A 1 79 ? 72.870 -10.826 -52.847 1.00 71.75 79 VAL A C 1
ATOM 649 O O . VAL A 1 79 ? 73.870 -10.156 -52.591 1.00 71.75 79 VAL A O 1
ATOM 652 N N . GLU A 1 80 ? 72.963 -11.986 -53.502 1.00 68.81 80 GLU A N 1
ATOM 653 C CA . GLU A 1 80 ? 74.240 -12.568 -53.948 1.00 68.81 80 GLU A CA 1
ATOM 654 C C . GLU A 1 80 ? 74.818 -11.854 -55.191 1.00 68.81 80 GLU A C 1
ATOM 656 O O . GLU A 1 80 ? 76.037 -11.819 -55.402 1.00 68.81 80 GLU A O 1
ATOM 661 N N . CYS A 1 81 ? 73.960 -11.222 -55.997 1.00 66.19 81 CYS A N 1
ATOM 662 C CA . CYS A 1 81 ? 74.323 -10.427 -57.168 1.00 66.19 81 CYS A CA 1
ATOM 663 C C . CYS A 1 81 ? 74.269 -8.922 -56.867 1.00 66.19 81 CYS A C 1
ATOM 665 O O . CYS A 1 81 ? 73.661 -8.163 -57.610 1.00 66.19 81 CYS A O 1
ATOM 667 N N . ASN A 1 82 ? 74.958 -8.456 -55.824 1.00 66.38 82 ASN A N 1
ATOM 668 C CA . ASN A 1 82 ? 75.025 -7.030 -55.455 1.00 66.38 82 ASN A CA 1
ATOM 669 C C . ASN A 1 82 ? 75.870 -6.155 -56.425 1.00 66.38 82 ASN A C 1
ATOM 671 O O . ASN A 1 82 ? 76.472 -5.159 -56.035 1.00 66.38 82 ASN A O 1
ATOM 675 N N . ASN A 1 83 ? 76.001 -6.562 -57.690 1.00 75.12 83 ASN A N 1
ATOM 676 C CA . ASN A 1 83 ? 76.706 -5.824 -58.734 1.00 75.12 83 ASN A CA 1
ATOM 677 C C . ASN A 1 83 ? 75.926 -5.976 -60.047 1.00 75.12 83 ASN A C 1
ATOM 679 O O . ASN A 1 83 ? 75.576 -7.095 -60.427 1.00 75.12 83 ASN A O 1
ATOM 683 N N . GLU A 1 84 ? 75.667 -4.873 -60.746 1.00 70.19 84 GLU A N 1
ATOM 684 C CA . GLU A 1 84 ? 74.837 -4.827 -61.959 1.00 70.19 84 GLU A CA 1
ATOM 685 C C . GLU A 1 84 ? 75.333 -5.812 -63.035 1.00 70.19 84 GLU A C 1
ATOM 687 O O . GLU A 1 84 ? 74.544 -6.544 -63.634 1.00 70.19 84 GLU A O 1
ATOM 692 N N . LEU A 1 85 ? 76.658 -5.954 -63.174 1.00 69.69 85 LEU A N 1
ATOM 693 C CA . LEU A 1 85 ? 77.295 -6.945 -64.053 1.00 69.69 85 LEU A CA 1
ATOM 694 C C . LEU A 1 85 ? 76.958 -8.399 -63.677 1.00 69.69 85 LEU A C 1
ATOM 696 O O . LEU A 1 85 ? 76.808 -9.244 -64.559 1.00 69.69 85 LEU A O 1
ATOM 700 N N . ARG A 1 86 ? 76.814 -8.708 -62.381 1.00 72.25 86 ARG A N 1
ATOM 701 C CA . ARG A 1 86 ? 76.428 -10.050 -61.915 1.00 72.25 86 ARG A CA 1
ATOM 702 C C . ARG A 1 86 ? 74.948 -10.322 -62.143 1.00 72.25 86 ARG A C 1
ATOM 704 O O . ARG A 1 86 ? 74.638 -11.436 -62.536 1.00 72.25 86 ARG A O 1
ATOM 711 N N . ILE A 1 87 ? 74.074 -9.325 -61.970 1.00 70.12 87 ILE A N 1
ATOM 712 C CA . ILE A 1 87 ? 72.632 -9.440 -62.262 1.00 70.12 87 ILE A CA 1
ATOM 713 C C . ILE A 1 87 ? 72.398 -9.672 -63.759 1.00 70.12 87 ILE A C 1
ATOM 715 O O . ILE A 1 87 ? 71.572 -10.495 -64.146 1.00 70.12 87 ILE A O 1
ATOM 719 N N . ILE A 1 88 ? 73.125 -8.958 -64.622 1.00 73.00 88 ILE A N 1
ATOM 720 C CA . ILE A 1 88 ? 73.027 -9.141 -66.076 1.00 73.00 88 ILE A CA 1
ATOM 721 C C . ILE A 1 88 ? 73.535 -10.531 -66.471 1.00 73.00 88 ILE A C 1
ATOM 723 O O . ILE A 1 88 ? 72.869 -11.221 -67.244 1.00 73.00 88 ILE A O 1
ATOM 727 N N . LYS A 1 89 ? 74.663 -10.973 -65.898 1.00 79.75 89 LYS A N 1
ATOM 728 C CA . LYS A 1 89 ? 75.188 -12.322 -66.123 1.00 79.75 89 LYS A CA 1
ATOM 729 C C . LYS A 1 89 ? 74.210 -13.400 -65.652 1.00 79.75 89 LYS A C 1
ATOM 731 O O . LYS A 1 89 ? 73.915 -14.295 -66.429 1.00 79.75 89 LYS A O 1
ATOM 736 N N . THR A 1 90 ? 73.644 -13.301 -64.447 1.00 76.00 90 THR A N 1
ATOM 737 C CA . THR A 1 90 ? 72.659 -14.285 -63.967 1.00 76.00 90 THR A CA 1
ATOM 738 C C . THR A 1 90 ? 71.373 -14.260 -64.777 1.00 76.00 90 THR A C 1
ATOM 740 O O . THR A 1 90 ? 70.842 -15.324 -65.062 1.00 76.00 90 THR A O 1
ATOM 743 N N . LYS A 1 91 ? 70.892 -13.099 -65.243 1.00 74.19 91 LYS A N 1
ATOM 744 C CA . LYS A 1 91 ? 69.756 -13.039 -66.182 1.00 74.19 91 LYS A CA 1
ATOM 745 C C . LYS A 1 91 ? 70.064 -13.713 -67.525 1.00 74.19 91 LYS A C 1
ATOM 747 O O . LYS A 1 91 ? 69.178 -14.360 -68.083 1.00 74.19 91 LYS A O 1
ATOM 752 N N . LEU A 1 92 ? 71.283 -13.569 -68.050 1.00 75.00 92 LEU A N 1
ATOM 753 C CA . LEU A 1 92 ? 71.728 -14.255 -69.271 1.00 75.00 92 LEU A CA 1
ATOM 754 C C . LEU A 1 92 ? 71.866 -15.766 -69.050 1.00 75.00 92 LEU A C 1
ATOM 756 O O . LEU A 1 92 ? 71.308 -16.543 -69.823 1.00 75.00 92 LEU A O 1
ATOM 760 N N . ASP A 1 93 ? 72.515 -16.176 -67.962 1.00 78.94 93 ASP A N 1
ATOM 761 C CA . ASP A 1 93 ? 72.678 -17.582 -67.592 1.00 78.94 93 ASP A CA 1
ATOM 762 C C . ASP A 1 93 ? 71.308 -18.235 -67.341 1.00 78.94 93 ASP A C 1
ATOM 764 O O . ASP A 1 93 ? 71.065 -19.345 -67.795 1.00 78.94 93 ASP A O 1
ATOM 768 N N . MET A 1 94 ? 70.355 -17.539 -66.712 1.00 76.06 94 MET A N 1
ATOM 769 C CA . MET A 1 94 ? 69.002 -18.050 -66.453 1.00 76.06 94 MET A CA 1
ATOM 770 C C . MET A 1 94 ? 68.195 -18.226 -67.746 1.00 76.06 94 MET A C 1
ATOM 772 O O . MET A 1 94 ? 67.487 -19.223 -67.889 1.00 76.06 94 MET A O 1
ATOM 776 N N . LYS A 1 95 ? 68.363 -17.335 -68.735 1.00 73.00 95 LYS A N 1
ATOM 777 C CA . LYS A 1 95 ? 67.798 -17.527 -70.084 1.00 73.00 95 LYS A CA 1
ATOM 778 C C . LYS A 1 95 ? 68.357 -18.762 -70.797 1.00 73.00 95 LYS A C 1
ATOM 780 O O . LYS A 1 95 ? 67.676 -19.295 -71.665 1.00 73.00 95 LYS A O 1
ATOM 785 N N . LEU A 1 96 ? 69.554 -19.219 -70.434 1.00 74.19 96 LEU A N 1
ATOM 786 C CA . LEU A 1 96 ? 70.228 -20.366 -71.047 1.00 74.19 96 LEU A CA 1
ATOM 787 C C . LEU A 1 96 ? 69.962 -21.670 -70.267 1.00 74.19 96 LEU A C 1
ATOM 789 O O . LEU A 1 96 ? 69.696 -22.719 -70.851 1.00 74.19 96 LEU A O 1
ATOM 793 N N . LEU A 1 97 ? 69.952 -21.601 -68.936 1.00 75.50 97 LEU A N 1
ATOM 794 C CA . LEU A 1 97 ? 69.779 -22.738 -68.031 1.00 75.50 97 LEU A CA 1
ATOM 795 C C . LEU A 1 97 ? 68.318 -23.193 -67.904 1.00 75.50 97 LEU A C 1
ATOM 797 O O .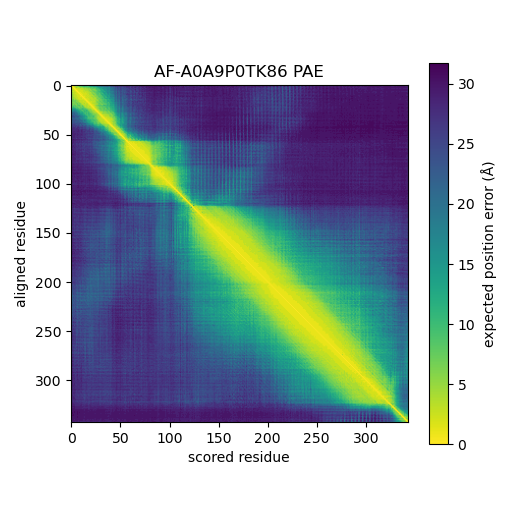 LEU A 1 97 ? 68.072 -24.389 -67.749 1.00 75.50 97 LEU A O 1
ATOM 801 N N . VAL A 1 98 ? 67.342 -22.281 -67.999 1.00 73.94 98 VAL A N 1
ATOM 802 C CA . VAL A 1 98 ? 65.910 -22.634 -67.939 1.00 73.94 98 VAL A CA 1
ATOM 803 C C . VAL A 1 98 ? 65.503 -23.548 -69.110 1.00 73.94 98 VAL A C 1
ATOM 805 O O . VAL A 1 98 ? 64.945 -24.612 -68.842 1.00 73.94 98 VAL A O 1
ATOM 808 N N . PRO A 1 99 ? 65.836 -23.245 -70.381 1.00 75.00 99 PRO A N 1
ATOM 809 C CA . PRO A 1 99 ? 65.594 -24.162 -71.499 1.00 75.00 99 PRO A CA 1
ATOM 810 C C . PRO A 1 99 ? 66.283 -25.526 -71.343 1.00 75.00 99 PRO A C 1
ATOM 812 O O . PRO A 1 99 ? 65.671 -26.553 -71.627 1.00 75.00 99 PRO A O 1
ATOM 815 N N . LEU A 1 100 ? 67.522 -25.546 -70.828 1.00 75.56 100 LEU A N 1
ATOM 816 C CA . LEU A 1 100 ? 68.295 -26.769 -70.560 1.00 75.56 100 LEU A CA 1
ATOM 817 C C . LEU A 1 100 ? 67.616 -27.675 -69.525 1.00 75.56 100 LEU A C 1
ATOM 819 O O . LEU A 1 100 ? 67.546 -28.886 -69.720 1.00 75.56 100 LEU A O 1
ATOM 823 N N . LYS A 1 101 ? 67.079 -27.093 -68.446 1.00 78.19 101 LYS A N 1
ATOM 824 C CA . LYS A 1 101 ? 66.372 -27.832 -67.389 1.00 78.19 101 LYS A CA 1
ATOM 825 C C . LYS A 1 101 ? 65.089 -28.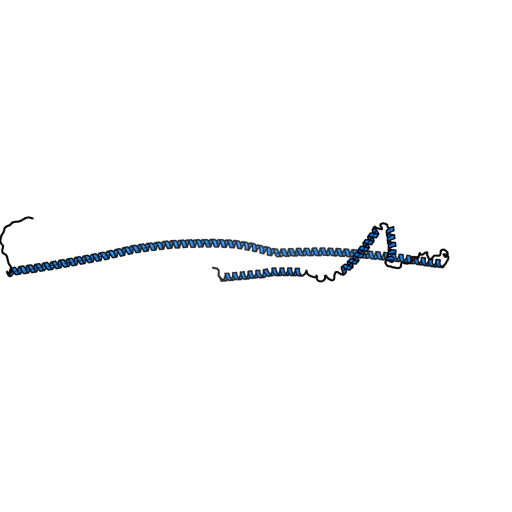498 -67.896 1.00 78.19 101 LYS A C 1
ATOM 827 O O . LYS A 1 101 ? 64.758 -29.589 -67.445 1.00 78.19 101 LYS A O 1
ATOM 832 N N . TYR A 1 102 ? 64.377 -27.851 -68.817 1.00 77.31 102 TYR A N 1
ATOM 833 C CA . TYR A 1 102 ? 63.096 -28.336 -69.343 1.00 77.31 102 TYR A CA 1
ATOM 834 C C . TYR A 1 102 ? 63.212 -29.047 -70.702 1.00 77.31 102 TYR A C 1
ATOM 836 O O . TYR A 1 102 ? 62.196 -29.303 -71.342 1.00 77.31 102 TYR A O 1
ATOM 844 N N . GLY A 1 103 ? 64.431 -29.376 -71.150 1.00 73.19 103 GLY A N 1
ATOM 845 C CA . GLY A 1 103 ? 64.661 -30.116 -72.397 1.00 73.19 103 GLY A CA 1
ATOM 846 C C . GLY A 1 103 ? 64.229 -29.369 -73.663 1.00 73.19 103 GLY A C 1
ATOM 847 O O . GLY A 1 103 ? 64.014 -29.990 -74.703 1.00 73.19 103 GLY A O 1
ATOM 848 N N . VAL A 1 104 ? 64.084 -28.044 -73.591 1.00 75.94 104 VAL A N 1
ATOM 849 C CA . VAL A 1 104 ? 63.716 -27.209 -74.735 1.00 75.94 104 VAL A CA 1
ATOM 850 C C . VAL A 1 104 ? 64.948 -27.059 -75.620 1.00 75.94 104 VAL A C 1
ATOM 852 O O . VAL A 1 104 ? 65.989 -26.579 -75.165 1.00 75.94 104 VAL A O 1
ATOM 855 N N . ALA A 1 105 ? 64.835 -27.483 -76.882 1.00 66.38 105 ALA A N 1
ATOM 856 C CA . ALA A 1 105 ? 65.905 -27.357 -77.864 1.00 66.38 105 ALA A CA 1
ATOM 857 C C . ALA A 1 105 ? 66.356 -25.893 -77.945 1.00 66.38 105 ALA A C 1
ATOM 859 O O . ALA A 1 105 ? 65.565 -25.010 -78.284 1.00 66.38 105 ALA A O 1
ATOM 860 N N . GLN A 1 106 ? 67.616 -25.628 -77.596 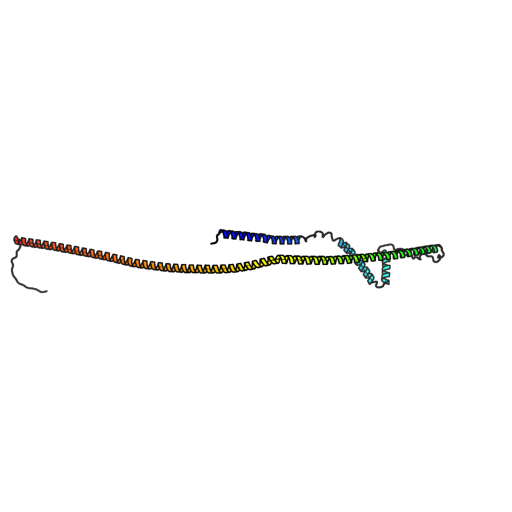1.00 64.00 106 GLN A N 1
ATOM 861 C CA . GLN A 1 106 ? 68.148 -24.279 -77.712 1.00 64.00 106 GLN A CA 1
ATOM 862 C C . GLN A 1 106 ? 68.222 -23.890 -79.192 1.00 64.00 106 GLN A C 1
ATOM 864 O O . GLN A 1 106 ? 68.605 -24.728 -80.018 1.00 64.00 106 GLN A O 1
ATOM 869 N N . PRO A 1 107 ? 67.865 -22.644 -79.550 1.00 60.69 107 PRO A N 1
ATOM 870 C CA . PRO A 1 107 ? 68.106 -22.157 -80.898 1.00 60.69 107 PRO A CA 1
ATOM 871 C C . PRO A 1 107 ? 69.603 -22.301 -81.190 1.00 60.69 107 PRO A C 1
ATOM 873 O O . PRO A 1 107 ? 70.430 -21.890 -80.374 1.00 60.69 107 PRO A O 1
ATOM 876 N N . LYS A 1 108 ? 69.959 -22.921 -82.325 1.00 55.50 108 LYS A N 1
ATOM 877 C CA . LYS A 1 108 ? 71.346 -22.909 -82.808 1.00 55.50 108 LYS A CA 1
ATOM 878 C C . LYS A 1 108 ? 71.773 -21.446 -82.856 1.00 55.50 108 LYS A C 1
ATOM 880 O O . LYS A 1 108 ? 71.169 -20.671 -83.592 1.00 55.50 108 LYS A O 1
ATOM 885 N N . VAL A 1 109 ? 72.762 -21.077 -82.043 1.00 54.44 109 VAL A N 1
ATOM 886 C CA . VAL A 1 109 ? 73.431 -19.779 -82.134 1.00 54.44 109 VAL A CA 1
ATOM 887 C C . VAL A 1 109 ? 74.189 -19.803 -83.454 1.00 54.44 109 VAL A C 1
ATOM 889 O O . VAL A 1 109 ? 75.329 -20.243 -83.514 1.00 54.44 109 VAL A O 1
ATOM 892 N N . THR A 1 110 ? 73.502 -19.449 -84.532 1.00 42.62 110 THR A N 1
ATOM 893 C CA . THR A 1 110 ? 74.137 -19.093 -85.791 1.00 42.62 110 THR A CA 1
ATOM 894 C C . THR A 1 110 ? 74.738 -17.719 -85.565 1.00 42.62 110 THR A C 1
ATOM 896 O O . THR A 1 110 ? 73.997 -16.747 -85.408 1.00 42.62 110 THR A O 1
ATOM 899 N N . ASP A 1 111 ? 76.062 -17.651 -85.468 1.00 45.53 111 ASP A N 1
ATOM 900 C CA . ASP A 1 111 ? 76.769 -16.380 -85.547 1.00 45.53 111 ASP A CA 1
ATOM 901 C C . ASP A 1 111 ? 76.370 -15.744 -86.888 1.00 45.53 111 ASP A C 1
ATOM 903 O O . ASP A 1 111 ? 76.461 -16.397 -87.930 1.00 45.53 111 ASP A O 1
ATOM 907 N N . GLU A 1 112 ? 75.873 -14.503 -86.895 1.00 53.28 112 GLU A N 1
ATOM 908 C CA . GLU A 1 112 ? 75.390 -13.833 -88.122 1.00 53.28 112 GLU A CA 1
ATOM 909 C C . GLU A 1 112 ? 76.515 -13.661 -89.178 1.00 53.28 112 GLU A C 1
ATOM 911 O O . GLU A 1 112 ? 76.280 -13.205 -90.296 1.00 53.28 112 GLU A O 1
ATOM 916 N N . LEU A 1 113 ? 77.742 -14.067 -88.830 1.00 52.56 113 LEU A N 1
ATOM 917 C CA . LEU A 1 113 ? 78.962 -14.062 -89.630 1.00 52.56 113 LEU A CA 1
ATOM 918 C C . LEU A 1 113 ? 79.410 -15.451 -90.132 1.00 52.56 113 LEU A C 1
ATOM 920 O O . LEU A 1 113 ? 80.304 -15.512 -90.972 1.00 52.56 113 LEU A O 1
ATOM 924 N N . GLU A 1 114 ? 78.794 -16.561 -89.699 1.00 47.81 114 GLU A N 1
ATOM 925 C CA . GLU A 1 114 ? 79.203 -17.934 -90.079 1.00 47.81 114 GLU A CA 1
ATOM 926 C C . GLU A 1 114 ? 78.924 -18.270 -91.562 1.00 47.81 114 GLU A C 1
ATOM 928 O O . GLU A 1 114 ? 79.385 -19.282 -92.082 1.00 47.81 114 GLU A O 1
ATOM 933 N N . SER A 1 115 ? 78.183 -17.403 -92.262 1.00 49.91 115 SER A N 1
ATOM 934 C CA . SER A 1 115 ? 77.823 -17.538 -93.685 1.00 49.91 115 SER A CA 1
ATOM 935 C C . SER A 1 115 ? 78.554 -16.549 -94.606 1.00 49.91 115 SER A C 1
ATOM 937 O O . SER A 1 115 ? 78.228 -16.465 -95.790 1.00 49.91 115 SER A O 1
ATOM 939 N N . ILE A 1 116 ? 79.496 -15.754 -94.080 1.00 50.53 116 ILE A N 1
ATOM 940 C CA . ILE A 1 116 ? 80.156 -14.683 -94.840 1.00 50.53 116 ILE A CA 1
ATOM 941 C C . ILE A 1 116 ? 81.568 -15.119 -95.237 1.00 50.53 116 ILE A C 1
ATOM 943 O O . ILE A 1 116 ? 82.512 -14.993 -94.463 1.00 50.53 116 ILE A O 1
ATOM 947 N N . ASP A 1 117 ? 81.718 -15.592 -96.475 1.00 51.47 117 ASP A N 1
ATOM 948 C CA . ASP A 1 117 ? 83.023 -15.852 -97.091 1.00 51.47 117 ASP A CA 1
ATOM 949 C C . ASP A 1 117 ? 83.787 -14.523 -97.305 1.00 51.47 117 ASP A C 1
ATOM 951 O O . ASP A 1 117 ? 83.370 -13.701 -98.133 1.00 51.47 117 ASP A O 1
ATOM 955 N N . PRO A 1 118 ? 84.936 -14.282 -96.639 1.00 57.06 118 PRO A N 1
ATOM 956 C CA . PRO A 1 118 ? 85.662 -13.008 -96.725 1.00 57.06 118 PRO A CA 1
ATOM 957 C C . PRO A 1 118 ? 86.289 -12.734 -98.106 1.00 57.06 118 PRO A C 1
ATOM 959 O O . PRO A 1 118 ? 86.754 -11.625 -98.358 1.00 57.06 118 PRO A O 1
ATOM 962 N N . ASN A 1 119 ? 86.252 -13.705 -99.026 1.00 53.72 119 ASN A N 1
ATOM 963 C CA . ASN A 1 119 ? 86.747 -13.574 -100.399 1.00 53.72 119 ASN A CA 1
ATOM 964 C C . ASN A 1 119 ? 85.640 -13.371 -101.457 1.00 53.72 119 ASN A C 1
ATOM 966 O O . ASN A 1 119 ? 85.965 -13.217 -102.633 1.00 53.72 119 ASN A O 1
ATOM 970 N N . ASN A 1 120 ? 84.352 -13.325 -101.074 1.00 50.44 120 ASN A N 1
ATOM 971 C CA . ASN A 1 120 ? 83.217 -13.182 -102.006 1.00 50.44 120 ASN A CA 1
ATOM 972 C C . ASN A 1 120 ? 82.335 -11.940 -101.727 1.00 50.44 120 ASN A C 1
ATOM 974 O O . ASN A 1 120 ? 81.127 -11.933 -101.947 1.00 50.44 120 ASN A O 1
ATOM 978 N N . LEU A 1 121 ? 82.948 -10.843 -101.267 1.00 53.03 121 LEU A N 1
ATOM 979 C CA . LEU A 1 121 ? 82.281 -9.553 -101.009 1.00 53.03 121 LEU A CA 1
ATOM 980 C C . LEU A 1 121 ? 81.909 -8.750 -102.276 1.00 53.03 121 LEU A C 1
ATOM 982 O O . LEU A 1 121 ? 81.352 -7.654 -102.177 1.00 53.03 121 LEU A O 1
ATOM 986 N N . VAL A 1 122 ? 82.214 -9.267 -103.472 1.00 50.56 122 VAL A N 1
ATOM 987 C CA . VAL A 1 122 ? 81.993 -8.582 -104.763 1.00 50.56 122 VAL A CA 1
ATOM 988 C C . VAL A 1 122 ? 80.802 -9.172 -105.541 1.00 50.56 122 VAL A C 1
ATOM 990 O O . VAL A 1 122 ? 80.465 -8.677 -106.615 1.00 50.56 122 VAL A O 1
ATOM 993 N N . SER A 1 123 ? 80.095 -10.168 -104.991 1.00 54.25 123 SER A N 1
ATOM 994 C CA . SER A 1 123 ? 78.853 -10.671 -105.592 1.00 54.25 123 SER A CA 1
ATOM 995 C C . SER A 1 123 ? 77.715 -9.646 -105.455 1.00 54.25 123 SER A C 1
ATOM 997 O O . SER A 1 123 ? 77.425 -9.149 -104.364 1.00 54.25 123 SER A O 1
ATOM 999 N N . ASN A 1 124 ? 77.038 -9.330 -106.566 1.00 63.78 124 ASN A N 1
ATOM 1000 C CA . ASN A 1 124 ? 75.844 -8.469 -106.585 1.00 63.78 124 ASN A CA 1
ATOM 1001 C C . ASN A 1 124 ? 74.712 -9.003 -105.687 1.00 63.78 124 ASN A C 1
ATOM 1003 O O . ASN A 1 124 ? 73.891 -8.221 -105.215 1.00 63.78 124 ASN A O 1
ATOM 1007 N N . GLU A 1 125 ? 74.707 -10.305 -105.405 1.00 62.41 125 GLU A N 1
ATOM 1008 C CA . GLU A 1 125 ? 73.744 -10.978 -104.530 1.00 62.41 125 GLU A CA 1
ATOM 1009 C C . GLU A 1 125 ? 73.868 -10.521 -103.066 1.00 62.41 125 GLU A C 1
ATOM 1011 O O . GLU A 1 125 ? 72.868 -10.230 -102.417 1.00 62.41 125 GLU A O 1
ATOM 1016 N N . TYR A 1 126 ? 75.094 -10.316 -102.569 1.00 65.00 126 TYR A N 1
ATOM 1017 C CA . TYR A 1 126 ? 75.329 -9.769 -101.227 1.00 65.00 126 TYR A CA 1
ATOM 1018 C C . TYR A 1 126 ? 74.870 -8.308 -101.111 1.00 65.00 126 TYR A C 1
ATOM 1020 O O . TYR A 1 126 ? 74.312 -7.901 -100.092 1.00 65.00 126 TYR A O 1
ATOM 1028 N N . LYS A 1 127 ? 75.066 -7.508 -102.169 1.00 67.81 127 LYS A N 1
ATOM 1029 C CA . LYS A 1 127 ? 74.592 -6.115 -102.210 1.00 67.81 127 LYS A CA 1
ATOM 1030 C C . LYS A 1 127 ? 73.064 -6.034 -102.213 1.00 67.81 127 LYS A C 1
ATOM 1032 O O . LYS A 1 127 ? 72.533 -5.165 -101.528 1.00 67.81 127 LYS A O 1
ATOM 1037 N N . LEU A 1 128 ? 72.380 -6.930 -102.933 1.00 72.25 128 LEU A N 1
ATOM 1038 C CA . LEU A 1 128 ? 70.918 -7.039 -102.887 1.00 72.25 128 LEU A CA 1
ATOM 1039 C C . LEU A 1 128 ? 70.436 -7.449 -101.488 1.00 72.25 128 LEU A C 1
ATOM 1041 O O . LEU A 1 128 ? 69.655 -6.721 -100.886 1.00 72.25 128 LEU A O 1
ATOM 1045 N N . ASN A 1 129 ? 70.986 -8.526 -100.919 1.00 74.88 129 ASN A N 1
ATOM 1046 C CA . ASN A 1 129 ? 70.591 -9.015 -99.591 1.00 74.88 129 ASN A CA 1
ATOM 1047 C C . ASN A 1 129 ? 70.837 -7.984 -98.477 1.00 74.88 129 ASN A C 1
ATOM 1049 O O . ASN A 1 129 ? 70.059 -7.887 -97.527 1.00 74.88 129 ASN A O 1
ATOM 1053 N N . LYS A 1 130 ? 71.902 -7.180 -98.585 1.00 75.00 130 LYS A N 1
ATOM 1054 C CA . LYS A 1 130 ? 72.173 -6.082 -97.651 1.00 75.00 130 LYS A CA 1
ATOM 1055 C C . LYS A 1 130 ? 71.177 -4.930 -97.798 1.00 75.00 130 LYS A C 1
ATOM 1057 O O . LYS A 1 130 ? 70.717 -4.419 -96.784 1.00 75.00 130 LYS A O 1
ATOM 1062 N N . LEU A 1 131 ? 70.830 -4.538 -99.026 1.00 78.12 131 LEU A N 1
ATOM 1063 C CA . LEU A 1 131 ? 69.808 -3.513 -99.270 1.00 78.12 131 LEU A CA 1
ATOM 1064 C C . LEU A 1 131 ? 68.429 -3.958 -98.772 1.00 78.12 131 LEU A C 1
ATOM 1066 O O . LEU A 1 131 ? 67.742 -3.164 -98.133 1.00 78.12 131 LEU A O 1
ATOM 1070 N N . ASP A 1 132 ? 68.064 -5.223 -98.983 1.00 80.12 132 ASP A N 1
ATOM 1071 C CA . ASP A 1 132 ? 66.822 -5.801 -98.461 1.00 80.12 132 ASP A CA 1
ATOM 1072 C C . ASP A 1 132 ? 66.833 -5.849 -96.927 1.00 80.12 132 ASP A C 1
ATOM 1074 O O . ASP A 1 132 ? 65.846 -5.491 -96.286 1.00 80.12 132 ASP A O 1
ATOM 1078 N N . SER A 1 133 ? 67.972 -6.191 -96.316 1.00 79.06 133 SER A N 1
ATOM 1079 C CA . SER A 1 133 ? 68.145 -6.174 -94.857 1.00 79.06 133 SER A CA 1
ATOM 1080 C C . SER A 1 133 ? 68.082 -4.758 -94.271 1.00 79.06 133 SER A C 1
ATOM 1082 O O . SER A 1 133 ? 67.468 -4.548 -93.225 1.00 79.06 133 SER A O 1
ATOM 1084 N N . ASP A 1 134 ? 68.674 -3.766 -94.940 1.00 80.44 134 ASP A N 1
ATOM 1085 C CA . ASP A 1 134 ? 68.629 -2.358 -94.530 1.00 80.44 134 ASP A CA 1
ATOM 1086 C C . ASP A 1 134 ? 67.222 -1.759 -94.718 1.00 80.44 134 ASP A C 1
ATOM 1088 O O . ASP A 1 134 ? 66.752 -1.008 -93.858 1.00 80.44 134 ASP A O 1
ATOM 1092 N N . SER A 1 135 ? 66.513 -2.133 -95.790 1.00 80.88 135 SER A N 1
ATOM 1093 C CA . SER A 1 135 ? 65.108 -1.776 -96.022 1.00 80.88 135 SER A CA 1
ATOM 1094 C C . SER A 1 135 ? 64.196 -2.396 -94.959 1.00 80.88 135 SER A C 1
ATOM 1096 O O . SER A 1 135 ? 63.418 -1.679 -94.325 1.00 80.88 135 SER A O 1
ATOM 1098 N N . LEU A 1 136 ? 64.377 -3.685 -94.659 1.00 85.50 136 LEU A N 1
ATOM 1099 C CA . LEU A 1 136 ? 63.665 -4.383 -93.590 1.00 85.50 136 LEU A CA 1
ATOM 1100 C C . LEU A 1 136 ? 63.946 -3.748 -92.223 1.00 85.50 136 LEU A C 1
ATOM 1102 O O . LEU A 1 136 ? 63.029 -3.514 -91.437 1.00 85.50 136 LEU A O 1
ATOM 1106 N N . ARG A 1 137 ? 65.205 -3.404 -91.938 1.00 84.50 137 ARG A N 1
ATOM 1107 C CA . ARG A 1 137 ? 65.603 -2.723 -90.701 1.00 84.50 137 ARG A CA 1
ATOM 1108 C C . ARG A 1 137 ? 64.988 -1.329 -90.598 1.00 84.50 137 ARG A C 1
ATOM 1110 O O . ARG A 1 137 ? 64.626 -0.903 -89.498 1.00 84.50 137 ARG A O 1
ATOM 1117 N N . HIS A 1 138 ? 64.876 -0.599 -91.704 1.00 86.19 138 HIS A N 1
ATOM 1118 C CA . HIS A 1 138 ? 64.201 0.695 -91.734 1.00 86.19 138 HIS A CA 1
ATOM 1119 C C . HIS A 1 138 ? 62.710 0.554 -91.407 1.00 86.19 138 HIS A C 1
ATOM 1121 O O . HIS A 1 138 ? 62.212 1.259 -90.525 1.00 86.19 138 HIS A O 1
ATOM 1127 N N . ASP A 1 139 ? 62.021 -0.391 -92.046 1.00 89.19 139 ASP A N 1
ATOM 1128 C CA . ASP A 1 139 ? 60.600 -0.643 -91.811 1.00 89.19 139 ASP A CA 1
ATOM 1129 C C . ASP A 1 139 ? 60.327 -1.147 -90.392 1.00 89.19 139 ASP A C 1
ATOM 1131 O O . ASP A 1 139 ? 59.418 -0.644 -89.729 1.00 89.19 139 ASP A O 1
ATOM 1135 N N . LEU A 1 140 ? 61.165 -2.040 -89.862 1.00 88.69 140 LEU A N 1
ATOM 1136 C CA . LEU A 1 140 ? 61.105 -2.469 -88.462 1.00 88.69 140 LEU A CA 1
ATOM 1137 C C . LEU A 1 140 ? 61.298 -1.289 -87.503 1.00 88.69 140 LEU A C 1
ATOM 1139 O O . LEU A 1 140 ? 60.532 -1.124 -86.557 1.00 88.69 140 LEU A O 1
ATOM 1143 N N . ASN A 1 141 ? 62.268 -0.407 -87.758 1.00 90.19 141 ASN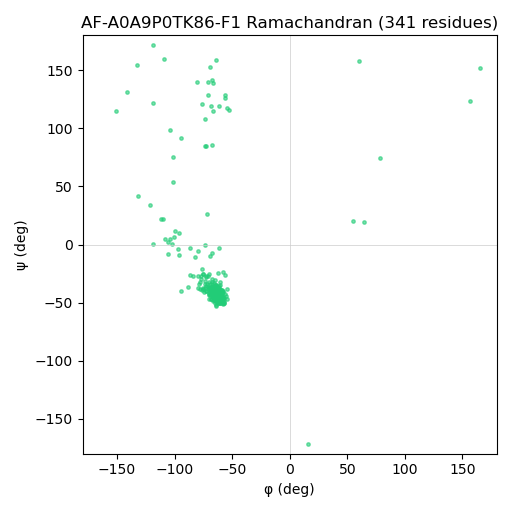 A N 1
ATOM 1144 C CA . ASN A 1 141 ? 62.464 0.795 -86.943 1.00 90.19 141 ASN A CA 1
ATOM 1145 C C . ASN A 1 141 ? 61.279 1.765 -87.029 1.00 90.19 141 ASN A C 1
ATOM 1147 O O . ASN A 1 141 ? 60.946 2.429 -86.042 1.00 90.19 141 ASN A O 1
ATOM 1151 N N . LYS A 1 142 ? 60.631 1.867 -88.191 1.00 92.69 142 LYS A N 1
ATOM 1152 C CA . LYS A 1 142 ? 59.419 2.668 -88.378 1.00 92.69 142 LYS A CA 1
ATOM 1153 C C . LYS A 1 142 ? 58.250 2.080 -87.587 1.00 92.69 142 LYS A C 1
ATOM 1155 O O . LYS A 1 142 ? 57.597 2.825 -86.855 1.00 92.69 142 LYS A O 1
ATOM 1160 N N . GLN A 1 143 ? 58.040 0.765 -87.660 1.00 92.38 143 GLN A N 1
ATOM 1161 C CA . GLN A 1 143 ? 57.034 0.052 -86.869 1.00 92.38 143 GLN A CA 1
ATOM 1162 C C . GLN A 1 143 ? 57.293 0.207 -85.366 1.00 92.38 143 GLN A C 1
ATOM 1164 O O . GLN A 1 143 ? 56.377 0.546 -84.624 1.00 92.38 143 GLN A O 1
ATOM 1169 N N . LEU A 1 144 ? 58.545 0.081 -84.914 1.00 91.50 144 LEU A N 1
ATOM 1170 C CA . LEU A 1 144 ? 58.920 0.293 -83.512 1.00 91.50 144 LEU A CA 1
ATOM 1171 C C . LEU A 1 144 ? 58.619 1.719 -83.032 1.00 91.50 144 LEU A C 1
ATOM 1173 O O . LEU A 1 144 ? 58.125 1.909 -81.921 1.00 91.50 144 LEU A O 1
ATOM 1177 N N . ARG A 1 145 ? 58.873 2.744 -83.859 1.00 92.38 145 ARG A N 1
ATOM 1178 C CA . ARG A 1 145 ? 58.509 4.136 -83.529 1.00 92.38 145 ARG A CA 1
ATOM 1179 C C . ARG A 1 145 ? 56.996 4.322 -83.448 1.00 92.38 145 ARG A C 1
ATOM 1181 O O . ARG A 1 145 ? 56.524 4.983 -82.526 1.00 92.38 145 ARG A O 1
ATOM 1188 N N . GLN A 1 146 ? 56.244 3.741 -84.383 1.00 94.00 146 GLN A N 1
ATOM 1189 C CA . GLN A 1 146 ? 54.780 3.784 -84.373 1.00 94.00 146 GLN A CA 1
ATOM 1190 C C . GLN A 1 146 ? 54.210 3.091 -83.134 1.00 94.00 146 GLN A C 1
ATOM 1192 O O . GLN A 1 146 ? 53.392 3.688 -82.440 1.00 94.00 146 GLN A O 1
ATOM 1197 N N . GLN A 1 147 ? 54.700 1.895 -82.801 1.00 94.94 147 GLN A N 1
ATOM 1198 C CA . GLN A 1 147 ? 54.317 1.179 -81.585 1.00 94.94 147 GLN A CA 1
ATOM 1199 C C . GLN A 1 147 ? 54.651 1.988 -80.334 1.00 94.94 147 GL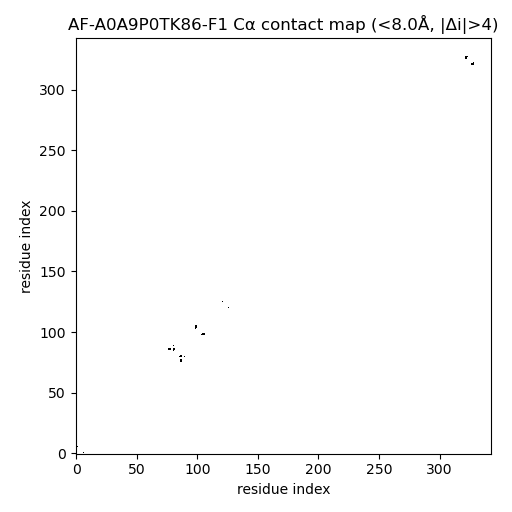N A C 1
ATOM 1201 O O . GLN A 1 147 ? 53.800 2.138 -79.466 1.00 94.94 147 GLN A O 1
ATOM 1206 N N . ARG A 1 148 ? 55.843 2.592 -80.254 1.00 95.00 148 ARG A N 1
ATOM 1207 C CA . ARG A 1 148 ? 56.219 3.445 -79.118 1.00 95.00 148 ARG A CA 1
ATOM 1208 C C . ARG A 1 148 ? 55.289 4.650 -78.964 1.00 95.00 148 ARG A C 1
ATOM 1210 O O . ARG A 1 148 ? 54.895 4.967 -77.846 1.00 95.00 148 ARG A O 1
ATOM 1217 N N . ASN A 1 149 ? 54.939 5.316 -80.063 1.00 95.06 149 ASN A N 1
ATOM 1218 C CA . ASN A 1 149 ? 54.019 6.454 -80.036 1.00 95.06 149 ASN A CA 1
ATOM 1219 C C . ASN A 1 149 ? 52.598 6.025 -79.654 1.00 95.06 149 ASN A C 1
ATOM 1221 O O . ASN A 1 149 ? 51.961 6.701 -78.852 1.00 95.06 149 ASN A O 1
ATOM 1225 N N . HIS A 1 150 ? 52.127 4.895 -80.182 1.00 95.38 150 HIS A N 1
ATOM 1226 C CA . HIS A 1 150 ? 50.829 4.331 -79.830 1.00 95.38 150 HIS A CA 1
ATOM 1227 C C . HIS A 1 150 ? 50.765 3.961 -78.345 1.00 95.38 150 HIS A C 1
ATOM 1229 O O . HIS A 1 150 ? 49.866 4.423 -77.653 1.00 95.38 150 HIS A O 1
ATOM 1235 N N . ILE A 1 151 ? 51.763 3.231 -77.833 1.00 96.00 151 ILE A N 1
ATOM 1236 C CA . ILE A 1 151 ? 51.885 2.895 -76.407 1.00 96.00 151 ILE A CA 1
ATOM 1237 C C . ILE A 1 151 ? 51.869 4.169 -75.561 1.00 96.00 151 ILE A C 1
ATOM 1239 O O . ILE A 1 151 ? 51.153 4.234 -74.572 1.00 96.00 151 ILE A O 1
ATOM 1243 N N . LYS A 1 152 ? 52.608 5.208 -75.966 1.00 96.69 152 LYS A N 1
ATOM 1244 C CA . LYS A 1 152 ? 52.624 6.487 -75.250 1.00 96.69 152 LYS A CA 1
ATOM 1245 C C . LYS A 1 152 ? 51.240 7.150 -75.210 1.00 96.69 152 LYS A C 1
ATOM 1247 O O . LYS A 1 152 ? 50.859 7.653 -74.162 1.00 96.69 152 LYS A O 1
ATOM 1252 N N . SER A 1 153 ? 50.502 7.143 -76.323 1.00 96.44 153 SER A N 1
ATOM 1253 C CA . SER A 1 153 ? 49.126 7.663 -76.377 1.00 96.44 153 SER A CA 1
ATOM 1254 C C . SER A 1 153 ? 48.202 6.880 -75.450 1.00 96.44 153 SER A C 1
ATOM 1256 O O . SER A 1 153 ? 47.525 7.483 -74.631 1.00 96.44 153 SER A O 1
ATOM 1258 N N . VAL A 1 154 ? 48.239 5.546 -75.527 1.00 97.00 154 VAL A N 1
ATOM 1259 C CA . VAL A 1 154 ? 47.422 4.674 -74.677 1.00 97.00 154 VAL A CA 1
ATOM 1260 C C . VAL A 1 154 ? 47.733 4.912 -73.204 1.00 97.00 154 VAL A C 1
ATOM 1262 O O . VAL A 1 154 ? 46.800 5.015 -72.423 1.00 97.00 154 VAL A O 1
ATOM 1265 N N . ILE A 1 155 ? 49.010 5.067 -72.831 1.00 96.06 155 ILE A N 1
ATOM 1266 C CA . ILE A 1 155 ? 49.406 5.390 -71.452 1.00 96.06 155 ILE A CA 1
ATOM 1267 C C . ILE A 1 155 ? 48.741 6.691 -70.995 1.00 96.06 155 ILE A C 1
ATOM 1269 O O . ILE A 1 155 ? 48.094 6.694 -69.953 1.00 96.06 155 ILE A O 1
ATOM 1273 N N . TYR A 1 156 ? 48.828 7.765 -71.786 1.00 96.62 156 TYR A N 1
ATOM 1274 C CA . TYR A 1 156 ? 48.189 9.035 -71.427 1.00 96.62 156 TYR A CA 1
ATOM 1275 C C . TYR A 1 156 ? 46.669 8.923 -71.303 1.00 96.62 156 TYR A C 1
ATOM 1277 O O . TYR A 1 156 ? 46.096 9.454 -70.354 1.00 96.62 156 TYR A O 1
ATOM 1285 N N . ASP A 1 157 ? 46.023 8.214 -72.228 1.00 96.94 157 ASP A N 1
ATOM 1286 C CA . ASP A 1 157 ? 44.578 8.001 -72.185 1.00 96.94 157 ASP A CA 1
ATOM 1287 C C . ASP A 1 157 ? 44.188 7.187 -70.940 1.00 96.94 157 ASP A C 1
ATOM 1289 O O . ASP A 1 157 ? 43.228 7.528 -70.246 1.00 96.94 157 ASP A O 1
ATOM 1293 N N . THR A 1 158 ? 44.961 6.149 -70.600 1.00 96.00 158 THR A N 1
ATOM 1294 C CA . THR A 1 158 ? 44.734 5.353 -69.388 1.00 96.00 158 THR A CA 1
ATOM 1295 C C . THR A 1 158 ? 44.992 6.142 -68.110 1.00 96.00 158 THR A C 1
ATOM 1297 O O . THR A 1 158 ? 44.193 6.036 -67.184 1.00 96.00 158 THR A O 1
ATOM 1300 N N . ASP A 1 159 ? 46.036 6.972 -68.058 1.00 97.44 159 ASP A N 1
ATOM 1301 C CA . ASP A 1 159 ? 46.344 7.814 -66.898 1.00 97.44 159 ASP A CA 1
ATOM 1302 C C . ASP A 1 159 ? 45.228 8.841 -66.658 1.00 97.44 159 ASP A C 1
ATOM 1304 O O . ASP A 1 159 ? 44.775 9.010 -65.525 1.00 97.44 159 ASP A O 1
ATOM 1308 N N . ALA A 1 160 ? 44.704 9.452 -67.726 1.00 96.81 160 ALA A N 1
ATOM 1309 C CA . ALA A 1 160 ? 43.571 10.370 -67.641 1.00 96.81 160 ALA A CA 1
ATOM 1310 C C . ALA A 1 160 ? 42.286 9.672 -67.156 1.00 96.81 160 ALA A C 1
ATOM 1312 O O . ALA A 1 160 ? 41.502 10.254 -66.402 1.00 96.81 160 ALA A O 1
ATOM 1313 N N . ILE A 1 161 ? 42.052 8.419 -67.564 1.00 97.38 161 ILE A N 1
ATOM 1314 C CA . ILE A 1 161 ? 40.932 7.614 -67.056 1.00 97.38 161 ILE A CA 1
ATOM 1315 C C . ILE A 1 161 ? 41.141 7.279 -65.576 1.00 97.38 161 ILE A C 1
ATOM 1317 O O . ILE A 1 161 ? 40.203 7.415 -64.791 1.00 97.38 161 ILE A O 1
ATOM 1321 N N . ILE A 1 162 ? 42.353 6.882 -65.178 1.00 96.94 162 ILE A N 1
ATOM 1322 C CA . ILE A 1 162 ? 42.692 6.584 -63.781 1.00 96.94 162 ILE A CA 1
ATOM 1323 C C . ILE A 1 162 ? 42.443 7.808 -62.897 1.00 96.94 162 ILE A C 1
ATOM 1325 O O . ILE A 1 162 ? 41.845 7.667 -61.835 1.00 96.94 162 ILE A O 1
ATOM 1329 N N . GLU A 1 163 ? 42.859 8.999 -63.323 1.00 97.44 163 GLU A N 1
ATOM 1330 C CA . GLU A 1 163 ? 42.637 10.237 -62.570 1.00 97.44 163 GLU A CA 1
ATOM 1331 C C . GLU A 1 163 ? 41.143 10.545 -62.401 1.00 97.44 163 GLU A C 1
ATOM 1333 O O . GLU A 1 163 ? 40.686 10.804 -61.290 1.00 97.44 163 GLU A O 1
ATOM 1338 N N . ARG A 1 164 ? 40.343 10.413 -63.467 1.00 97.31 164 ARG A N 1
ATOM 1339 C CA . ARG A 1 164 ? 38.882 10.587 -63.371 1.00 97.31 164 ARG A CA 1
ATOM 1340 C C . ARG A 1 164 ? 38.237 9.585 -62.420 1.00 97.31 164 ARG A C 1
ATOM 1342 O O . ARG A 1 164 ? 37.362 9.962 -61.648 1.00 97.31 164 ARG A O 1
ATOM 1349 N N . LEU A 1 165 ? 38.650 8.319 -62.482 1.00 97.50 165 LEU A N 1
ATOM 1350 C CA . LEU A 1 165 ? 38.131 7.280 -61.594 1.00 97.50 165 LEU A CA 1
ATOM 1351 C C . LEU A 1 165 ? 38.523 7.539 -60.137 1.00 97.50 165 LEU A C 1
ATOM 1353 O O . LEU A 1 165 ? 37.698 7.326 -59.256 1.00 97.50 165 LEU A O 1
ATOM 1357 N N . LYS A 1 166 ? 39.739 8.033 -59.876 1.00 97.94 166 LYS A N 1
ATOM 1358 C CA . LYS A 1 166 ? 40.162 8.442 -58.529 1.00 97.94 166 LYS A CA 1
ATOM 1359 C C . LYS A 1 166 ? 39.288 9.566 -57.987 1.00 97.94 166 LYS A C 1
ATOM 1361 O O . LYS A 1 166 ? 38.736 9.400 -56.906 1.00 97.94 166 LYS A O 1
ATOM 1366 N N . ASN A 1 167 ? 39.084 10.630 -58.764 1.00 97.88 167 ASN A N 1
ATOM 1367 C CA . ASN A 1 167 ? 38.218 11.739 -58.357 1.00 97.88 167 ASN A CA 1
ATOM 1368 C C . ASN A 1 167 ? 36.790 11.253 -58.076 1.00 97.88 167 ASN A C 1
ATOM 1370 O O . ASN A 1 167 ? 36.203 11.627 -57.072 1.00 97.88 167 ASN A O 1
ATOM 1374 N N . PHE A 1 168 ? 36.255 10.346 -58.902 1.00 98.00 168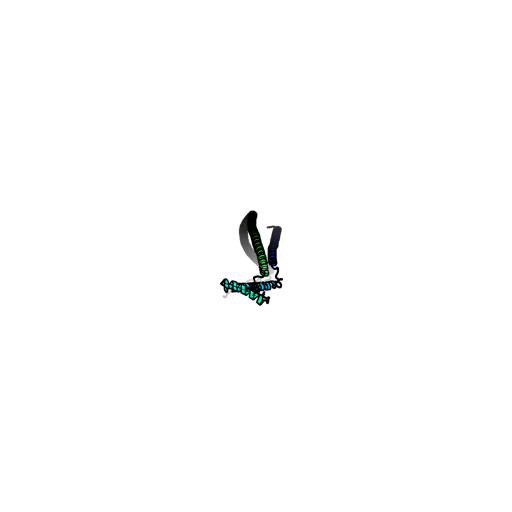 PHE A N 1
ATOM 1375 C CA . PHE A 1 168 ? 34.930 9.769 -58.666 1.00 98.00 168 PHE A CA 1
ATOM 1376 C C . PHE A 1 168 ? 34.856 8.954 -57.365 1.00 98.00 168 PHE A C 1
ATOM 1378 O O . PHE A 1 168 ? 33.854 9.011 -56.657 1.00 98.00 168 PHE A O 1
ATOM 1385 N N . VAL A 1 169 ? 35.905 8.193 -57.038 1.00 97.81 169 VAL A N 1
ATOM 1386 C CA . VAL A 1 169 ? 35.982 7.443 -55.774 1.00 97.81 169 VAL A CA 1
ATOM 1387 C C . VAL A 1 169 ? 36.086 8.390 -54.577 1.00 97.81 169 VAL A C 1
ATOM 1389 O O . VAL A 1 169 ? 35.417 8.160 -53.571 1.00 97.81 169 VAL A O 1
ATOM 1392 N N . GLU A 1 170 ? 36.884 9.453 -54.679 1.00 97.62 170 GLU A N 1
ATOM 1393 C CA . GLU A 1 170 ? 37.013 10.476 -53.635 1.00 97.62 170 GLU A CA 1
ATOM 1394 C C . GLU A 1 170 ? 35.693 11.230 -53.417 1.00 97.62 170 GLU A C 1
ATOM 1396 O O . GLU A 1 170 ? 35.236 11.343 -52.279 1.00 97.62 170 GLU A O 1
ATOM 1401 N N . ASP A 1 171 ? 35.027 11.653 -54.493 1.00 97.88 171 ASP A N 1
ATOM 1402 C CA . ASP A 1 171 ? 33.716 12.305 -54.439 1.00 97.88 171 ASP A CA 1
ATOM 1403 C C . ASP A 1 171 ? 32.656 11.384 -53.822 1.00 97.88 171 ASP A C 1
ATOM 1405 O O . ASP A 1 171 ? 31.884 11.812 -52.963 1.00 97.88 171 ASP A O 1
ATOM 1409 N N . ALA A 1 172 ? 32.636 10.102 -54.204 1.00 97.31 172 ALA A N 1
ATOM 1410 C CA . ALA A 1 172 ? 31.725 9.119 -53.624 1.00 97.31 172 ALA A CA 1
ATOM 1411 C C . ALA A 1 172 ? 31.985 8.906 -52.122 1.00 97.31 172 ALA A C 1
ATOM 1413 O O . ALA A 1 172 ? 31.035 8.774 -51.349 1.00 97.31 172 ALA A O 1
ATOM 1414 N N . ALA A 1 173 ? 33.252 8.900 -51.694 1.00 97.75 173 ALA A N 1
ATOM 1415 C CA . ALA A 1 173 ? 33.616 8.776 -50.285 1.00 97.75 173 ALA A CA 1
ATOM 1416 C C . ALA A 1 173 ? 33.185 10.008 -49.473 1.00 97.75 173 ALA A C 1
ATOM 1418 O O . ALA A 1 173 ? 32.591 9.860 -48.404 1.00 97.75 173 ALA A O 1
ATOM 1419 N N . LEU A 1 174 ? 33.421 11.216 -49.997 1.00 97.88 174 LEU A N 1
ATOM 1420 C CA . LEU A 1 174 ? 32.979 12.465 -49.370 1.00 97.88 174 LEU A CA 1
ATOM 1421 C C . LEU A 1 174 ? 31.454 12.543 -49.281 1.00 97.88 174 LEU A C 1
ATOM 1423 O O . LEU A 1 174 ? 30.907 12.913 -48.241 1.00 97.88 174 LEU A O 1
ATOM 1427 N N . TYR A 1 175 ? 30.759 12.155 -50.351 1.00 98.06 175 TYR A N 1
ATOM 1428 C CA . TYR A 1 175 ? 29.304 12.092 -50.373 1.00 98.06 175 TYR A CA 1
ATOM 1429 C C . TYR A 1 175 ? 28.778 11.146 -49.286 1.00 98.06 175 TYR A C 1
ATOM 1431 O O . TYR A 1 175 ? 27.984 11.572 -48.447 1.00 98.06 175 TYR A O 1
ATOM 1439 N N . ALA A 1 176 ? 29.308 9.921 -49.204 1.00 97.56 176 ALA A N 1
ATOM 1440 C CA . ALA A 1 176 ? 28.925 8.956 -48.174 1.00 97.56 176 ALA A CA 1
ATOM 1441 C C . ALA A 1 176 ? 29.193 9.470 -46.745 1.00 97.56 176 ALA A C 1
ATOM 1443 O O . ALA A 1 176 ? 28.364 9.289 -45.852 1.00 97.56 176 ALA A O 1
ATOM 1444 N N . GLU A 1 177 ? 30.320 10.151 -46.510 1.00 98.19 177 GLU A N 1
ATOM 1445 C CA . GLU A 1 177 ? 30.624 10.739 -45.202 1.00 98.19 177 GLU A CA 1
ATOM 1446 C C . GLU A 1 177 ? 29.644 11.864 -44.832 1.00 98.19 177 GLU A C 1
ATOM 1448 O O . GLU A 1 177 ? 29.165 11.930 -43.695 1.00 98.19 177 GLU A O 1
ATOM 1453 N N . THR A 1 178 ? 29.319 12.750 -45.778 1.00 97.69 178 THR A N 1
ATOM 1454 C CA . THR A 1 178 ? 28.362 13.839 -45.531 1.00 97.69 178 THR A CA 1
ATOM 1455 C C . THR A 1 178 ? 26.950 13.321 -45.280 1.00 97.69 178 THR A C 1
ATOM 1457 O O . THR A 1 178 ? 26.303 13.789 -44.338 1.00 97.69 178 THR A O 1
ATOM 1460 N N . GLU A 1 179 ? 26.500 12.317 -46.039 1.00 97.94 179 GLU A N 1
ATOM 1461 C CA . GLU A 1 179 ? 25.227 11.640 -45.792 1.00 97.94 179 GLU A CA 1
ATOM 1462 C C . GLU A 1 179 ? 25.210 10.984 -44.410 1.00 97.94 179 GLU A C 1
ATOM 1464 O O . GLU A 1 179 ? 24.277 11.229 -43.648 1.00 97.94 179 GLU A O 1
ATOM 1469 N N . SER A 1 180 ? 26.265 10.249 -44.036 1.00 97.56 180 SER A N 1
ATOM 1470 C CA . SER A 1 180 ? 26.369 9.607 -42.717 1.00 97.56 180 SER A CA 1
ATOM 1471 C C . SER A 1 180 ? 26.260 10.622 -41.577 1.00 97.56 180 SER A C 1
ATOM 1473 O O . SER A 1 180 ? 25.508 10.422 -40.622 1.00 97.56 180 SER A O 1
ATOM 1475 N N . ARG A 1 181 ? 26.971 11.753 -41.672 1.00 98.06 181 ARG A N 1
ATOM 1476 C CA . ARG A 1 181 ? 26.906 12.815 -40.653 1.00 98.06 181 ARG A CA 1
ATOM 1477 C C . ARG A 1 181 ? 25.518 13.439 -40.565 1.00 98.06 181 ARG A C 1
ATOM 1479 O O . ARG A 1 181 ? 25.053 13.743 -39.465 1.00 98.06 181 ARG A O 1
ATOM 1486 N N . TYR A 1 182 ? 24.862 13.639 -41.706 1.00 98.25 182 TYR A N 1
ATOM 1487 C CA . TYR A 1 182 ? 23.502 14.162 -41.746 1.00 98.25 182 TYR A CA 1
ATOM 1488 C C . TYR A 1 182 ? 22.512 13.187 -41.103 1.00 98.25 182 TYR A C 1
ATOM 1490 O O . TYR A 1 182 ? 21.728 13.598 -40.246 1.00 98.25 182 TYR A O 1
ATOM 1498 N N . THR A 1 183 ? 22.576 11.899 -41.453 1.00 98.25 183 THR A N 1
ATOM 1499 C CA . THR A 1 183 ? 21.698 10.874 -40.876 1.00 98.25 183 THR A CA 1
ATOM 1500 C C . THR A 1 183 ? 21.901 10.737 -39.372 1.00 98.25 183 THR A C 1
ATOM 1502 O O . THR A 1 183 ? 20.918 10.652 -38.636 1.00 98.25 183 THR A O 1
ATOM 1505 N N . ASP A 1 184 ? 23.145 10.812 -38.892 1.00 98.38 184 ASP A N 1
ATOM 1506 C CA . ASP A 1 184 ? 23.458 10.757 -37.461 1.00 98.38 184 ASP A CA 1
ATOM 1507 C C . ASP A 1 184 ? 22.922 11.979 -36.708 1.00 98.38 184 ASP A C 1
ATOM 1509 O O . ASP A 1 184 ? 22.325 11.850 -35.636 1.00 98.38 184 ASP A O 1
ATOM 1513 N N . GLY A 1 185 ? 23.112 13.177 -37.270 1.00 98.56 185 GLY A N 1
ATOM 1514 C CA . GLY A 1 185 ? 22.589 14.418 -36.701 1.00 98.56 185 GLY A CA 1
ATOM 1515 C C . GLY A 1 185 ? 21.063 14.421 -36.640 1.00 98.56 185 GLY A C 1
ATOM 1516 O O . GLY A 1 185 ? 20.483 14.756 -35.605 1.00 98.56 185 GLY A O 1
ATOM 1517 N N . TRP A 1 186 ? 20.414 13.980 -37.719 1.00 98.31 186 TRP A N 1
ATOM 1518 C CA . TRP A 1 186 ? 18.962 13.845 -37.790 1.00 98.31 186 TRP A CA 1
ATOM 1519 C C . TRP A 1 186 ? 18.433 12.841 -36.765 1.00 98.31 186 TRP A C 1
ATOM 1521 O O . TRP A 1 186 ? 17.495 13.148 -36.025 1.00 98.31 186 TRP A O 1
ATOM 1531 N N . GLN A 1 187 ? 19.060 11.667 -36.669 1.00 98.00 187 GLN A N 1
ATOM 1532 C CA . GLN A 1 187 ? 18.655 10.639 -35.718 1.00 98.00 187 GLN A CA 1
ATOM 1533 C C . GLN A 1 187 ? 18.819 11.125 -34.275 1.00 98.00 187 GLN A C 1
ATOM 1535 O O . GLN A 1 187 ? 17.907 10.945 -33.469 1.00 98.00 187 GLN A O 1
ATOM 1540 N N . ARG A 1 188 ? 19.931 11.801 -33.954 1.00 98.38 188 ARG A N 1
ATOM 1541 C CA . ARG A 1 188 ? 20.167 12.374 -32.621 1.00 98.38 188 ARG A CA 1
ATOM 1542 C C . ARG A 1 188 ? 19.104 13.407 -32.249 1.00 98.38 188 ARG A C 1
ATOM 1544 O O . ARG A 1 188 ? 18.490 13.280 -31.191 1.00 98.38 188 ARG A O 1
ATOM 1551 N N . ALA A 1 189 ? 18.840 14.374 -33.127 1.00 98.25 189 ALA A N 1
ATOM 1552 C CA . ALA A 1 189 ? 17.825 15.400 -32.890 1.00 98.25 189 ALA A CA 1
ATOM 1553 C C . ALA A 1 189 ? 16.433 14.781 -32.689 1.00 98.25 189 ALA A C 1
ATOM 1555 O O . ALA A 1 189 ? 15.699 15.159 -31.778 1.00 98.25 189 ALA A O 1
ATOM 1556 N N . ARG A 1 190 ? 16.091 13.765 -33.489 1.00 98.00 190 ARG A N 1
ATOM 1557 C CA . ARG A 1 190 ? 14.841 13.017 -33.342 1.00 98.00 190 ARG A CA 1
ATOM 1558 C C . ARG A 1 190 ? 14.760 12.302 -31.992 1.00 98.00 190 ARG A C 1
ATOM 1560 O O . ARG A 1 190 ? 13.711 12.337 -31.356 1.00 98.00 190 ARG A O 1
ATOM 1567 N N . THR A 1 191 ? 15.836 11.652 -31.546 1.00 98.19 191 THR A N 1
ATOM 1568 C CA . THR A 1 191 ? 15.856 10.978 -30.237 1.00 98.19 191 THR A CA 1
ATOM 1569 C C . THR A 1 191 ? 15.742 11.955 -29.072 1.00 98.19 191 THR A C 1
ATOM 1571 O O . THR A 1 191 ? 15.010 11.675 -28.129 1.00 98.19 191 THR A O 1
ATOM 1574 N N . GLU A 1 192 ? 16.401 13.110 -29.155 1.00 98.25 192 GLU A N 1
ATOM 1575 C CA . GLU A 1 192 ? 16.326 14.161 -28.138 1.00 98.25 192 GLU A CA 1
ATOM 1576 C C . GLU A 1 192 ? 14.913 14.752 -28.055 1.00 98.25 192 GLU A C 1
ATOM 1578 O O . GLU A 1 192 ? 14.351 14.866 -26.968 1.00 98.25 192 GLU A O 1
ATOM 1583 N N . GLN A 1 193 ? 14.286 15.019 -29.205 1.00 98.12 193 GLN A N 1
ATOM 1584 C CA . GLN A 1 193 ? 12.897 15.473 -29.264 1.00 98.12 193 GLN A CA 1
ATOM 1585 C C . GLN A 1 193 ? 11.927 14.447 -28.660 1.00 98.12 193 GLN A C 1
ATOM 1587 O O . GLN A 1 193 ? 11.028 14.821 -27.903 1.00 98.12 193 GLN A O 1
ATOM 1592 N N . HIS A 1 194 ? 12.093 13.158 -28.980 1.00 98.31 194 HIS A N 1
ATOM 1593 C CA . HIS A 1 194 ? 11.264 12.098 -28.395 1.00 98.31 194 HIS A CA 1
ATOM 1594 C C . HIS A 1 194 ? 11.453 12.004 -26.887 1.00 98.31 194 HIS A C 1
ATOM 1596 O O . HIS A 1 194 ? 10.464 11.919 -26.167 1.00 98.31 194 HIS A O 1
ATOM 1602 N N . LEU A 1 195 ? 12.695 12.070 -26.405 1.00 98.31 195 LEU A N 1
ATOM 1603 C CA . LEU A 1 195 ? 12.990 12.041 -24.976 1.00 98.31 195 LEU A CA 1
ATOM 1604 C C . LEU A 1 195 ? 12.318 13.207 -24.247 1.00 98.31 195 LEU A C 1
ATOM 1606 O O . LEU A 1 195 ? 11.655 12.984 -23.238 1.00 98.31 195 LEU A O 1
ATOM 1610 N N . GLN A 1 196 ? 12.423 14.424 -24.782 1.00 97.69 196 GLN A N 1
ATOM 1611 C CA . GLN A 1 196 ? 11.768 15.588 -24.190 1.00 97.69 196 GLN A CA 1
ATOM 1612 C C . GLN A 1 196 ? 10.243 15.436 -24.184 1.00 97.69 196 GLN A C 1
ATOM 1614 O O . GLN A 1 196 ? 9.607 15.679 -23.167 1.00 97.69 196 GLN A O 1
ATOM 1619 N N . THR A 1 197 ? 9.660 14.951 -25.284 1.00 98.12 197 THR A N 1
ATOM 1620 C CA . THR A 1 197 ? 8.211 14.702 -25.374 1.00 98.12 197 THR A CA 1
ATOM 1621 C C . THR A 1 197 ? 7.749 13.678 -24.336 1.00 98.12 197 THR A C 1
ATOM 1623 O O . THR A 1 197 ? 6.687 13.837 -23.739 1.00 98.12 197 THR A O 1
ATOM 1626 N N . ILE A 1 198 ? 8.536 12.621 -24.109 1.00 97.81 198 ILE A N 1
ATOM 1627 C CA . ILE A 1 198 ? 8.255 11.622 -23.072 1.00 97.81 198 ILE A CA 1
ATOM 1628 C C . ILE A 1 198 ? 8.304 12.280 -21.693 1.00 97.81 198 ILE A C 1
ATOM 1630 O O . ILE A 1 198 ? 7.347 12.143 -20.940 1.00 97.81 198 ILE A O 1
ATOM 1634 N N . ILE A 1 199 ? 9.358 13.043 -21.392 1.00 97.94 199 ILE A N 1
ATOM 1635 C CA . ILE A 1 199 ? 9.510 13.743 -20.109 1.00 97.94 199 ILE A CA 1
ATOM 1636 C C . ILE A 1 199 ? 8.329 14.685 -19.858 1.00 97.94 199 ILE A C 1
ATOM 1638 O O . ILE A 1 199 ? 7.720 14.616 -18.794 1.00 97.94 199 ILE A O 1
ATOM 1642 N N . ASP A 1 200 ? 7.963 15.515 -20.833 1.00 96.88 200 ASP A N 1
ATOM 1643 C CA . ASP A 1 200 ? 6.869 16.481 -20.695 1.00 96.88 200 ASP A CA 1
ATOM 1644 C C . ASP A 1 200 ? 5.521 15.775 -20.454 1.00 96.88 200 ASP A C 1
ATOM 1646 O O . ASP A 1 200 ? 4.710 16.215 -19.634 1.00 96.88 200 ASP A O 1
ATOM 1650 N N . ASN A 1 201 ? 5.296 14.642 -21.129 1.00 96.88 201 ASN A N 1
ATOM 1651 C CA . ASN A 1 201 ? 4.089 13.832 -20.961 1.00 96.88 201 ASN A CA 1
ATOM 1652 C C . ASN A 1 201 ? 4.064 13.068 -19.628 1.00 96.88 201 ASN A C 1
ATOM 1654 O O . ASN A 1 201 ? 2.991 12.892 -19.052 1.00 96.88 201 ASN A O 1
ATOM 1658 N N . GLU A 1 202 ? 5.213 12.599 -19.137 1.00 97.06 202 GLU A N 1
ATOM 1659 C CA . GLU A 1 202 ? 5.327 11.817 -17.901 1.00 97.06 202 GLU A CA 1
ATOM 1660 C C . GLU A 1 202 ? 5.406 12.691 -16.645 1.00 97.06 202 GLU A C 1
ATOM 1662 O O . GLU A 1 202 ? 4.983 12.258 -15.569 1.00 97.06 202 GLU A O 1
ATOM 1667 N N . GLU A 1 203 ? 5.898 13.926 -16.751 1.00 97.50 203 GLU A N 1
ATOM 1668 C CA . GLU A 1 203 ? 6.104 14.812 -15.607 1.00 97.50 203 GLU A CA 1
ATOM 1669 C C . GLU A 1 203 ? 4.785 15.143 -14.895 1.00 97.50 203 GLU A C 1
ATOM 1671 O O . GLU A 1 203 ? 4.707 15.078 -13.663 1.00 97.50 203 GLU A O 1
ATOM 1676 N N . SER A 1 204 ? 3.727 15.465 -15.646 1.00 97.12 204 SER A N 1
ATOM 1677 C CA . SER A 1 204 ? 2.432 15.805 -15.047 1.00 97.12 204 SER A CA 1
ATOM 1678 C C . SER A 1 204 ? 1.808 14.623 -14.284 1.00 97.12 204 SER A C 1
ATOM 1680 O O . SER A 1 204 ? 1.516 14.807 -13.098 1.00 97.12 204 SER A O 1
ATOM 1682 N N . PRO A 1 205 ? 1.644 13.418 -14.871 1.00 97.88 205 PRO A N 1
ATOM 1683 C CA . PRO A 1 205 ? 1.190 12.237 -14.139 1.00 97.88 205 PRO A CA 1
ATOM 1684 C C . PRO A 1 205 ? 2.095 11.882 -12.957 1.00 97.88 205 PRO A C 1
ATOM 1686 O O . PRO A 1 205 ? 1.587 11.573 -11.881 1.00 97.88 205 PRO A O 1
ATOM 1689 N N . SER A 1 206 ? 3.419 11.982 -13.114 1.00 98.12 206 SER A N 1
ATOM 1690 C CA . SER A 1 206 ? 4.378 11.674 -12.045 1.00 98.12 206 SER A CA 1
ATOM 1691 C C . SER A 1 206 ? 4.196 12.584 -10.830 1.00 98.12 206 SER A C 1
ATOM 1693 O O . SER A 1 206 ? 4.129 12.099 -9.700 1.00 98.12 206 SER A O 1
ATOM 1695 N N . ARG A 1 207 ? 4.023 13.894 -11.048 1.00 97.75 207 ARG A N 1
ATOM 1696 C CA . ARG A 1 207 ? 3.727 14.859 -9.975 1.00 97.75 207 ARG A CA 1
ATOM 1697 C C . ARG A 1 207 ? 2.396 14.553 -9.287 1.00 97.75 207 ARG A C 1
ATOM 1699 O O . ARG A 1 207 ? 2.299 14.644 -8.064 1.00 97.75 207 ARG A O 1
ATOM 1706 N N . THR A 1 208 ? 1.373 14.171 -10.050 1.00 98.12 208 THR A N 1
ATOM 1707 C CA . THR A 1 208 ? 0.065 13.787 -9.501 1.00 98.12 208 THR A CA 1
ATOM 1708 C C . THR A 1 208 ? 0.156 12.516 -8.656 1.00 98.12 208 THR A C 1
ATOM 1710 O O . THR A 1 208 ? -0.372 12.484 -7.544 1.00 98.12 208 THR A O 1
ATOM 1713 N N . ILE A 1 209 ? 0.866 11.492 -9.134 1.00 98.25 209 ILE A N 1
ATOM 1714 C CA . ILE A 1 209 ? 1.116 10.252 -8.387 1.00 98.25 209 ILE A CA 1
ATOM 1715 C C . ILE A 1 209 ? 1.853 10.561 -7.083 1.00 98.25 209 ILE A C 1
ATOM 1717 O O . ILE A 1 209 ? 1.455 10.087 -6.020 1.00 98.25 209 ILE A O 1
ATOM 1721 N N . GLU A 1 210 ? 2.895 11.392 -7.135 1.00 98.25 210 GLU A N 1
ATOM 1722 C CA . GLU A 1 210 ? 3.652 11.772 -5.944 1.00 98.25 210 GLU A CA 1
ATOM 1723 C C . GLU A 1 210 ? 2.790 12.544 -4.934 1.00 98.25 210 GLU A C 1
ATOM 1725 O O . GLU A 1 210 ? 2.859 12.281 -3.730 1.00 98.25 210 GLU A O 1
ATOM 1730 N N . TYR A 1 211 ? 1.936 13.455 -5.409 1.00 98.31 211 TYR A N 1
ATOM 1731 C CA . TYR A 1 211 ? 0.982 14.175 -4.568 1.00 98.31 211 TYR A CA 1
ATOM 1732 C C . TYR A 1 211 ? 0.049 13.215 -3.820 1.00 98.31 211 TYR A C 1
ATOM 1734 O O . TYR A 1 211 ? -0.062 13.297 -2.593 1.00 98.31 211 TYR A O 1
ATOM 1742 N N . TYR A 1 212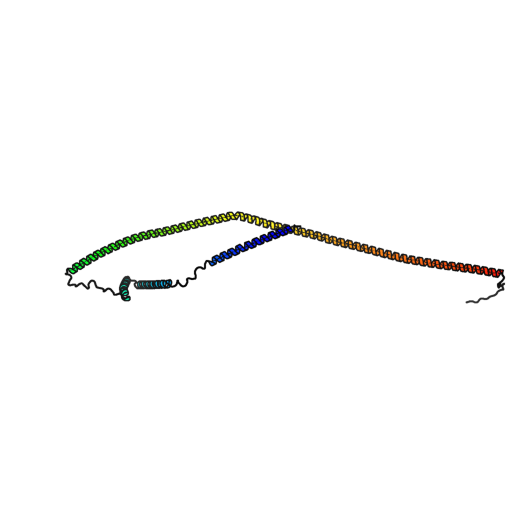 ? -0.588 12.281 -4.533 1.00 98.31 212 TYR A N 1
ATOM 1743 C CA . TYR A 1 212 ? -1.497 11.320 -3.908 1.00 98.31 212 TYR A CA 1
ATOM 1744 C C . TYR A 1 212 ? -0.766 10.362 -2.975 1.00 98.31 212 TYR A C 1
ATOM 1746 O O . TYR A 1 212 ? -1.271 10.094 -1.892 1.00 98.31 212 TYR A O 1
ATOM 1754 N N . LYS A 1 213 ? 0.455 9.938 -3.313 1.00 98.56 213 LYS A N 1
ATOM 1755 C CA . LYS A 1 213 ? 1.284 9.114 -2.427 1.00 98.56 213 LYS A CA 1
ATOM 1756 C C . LYS A 1 213 ? 1.543 9.804 -1.087 1.00 98.56 213 LYS A C 1
ATOM 1758 O O . LYS A 1 213 ? 1.260 9.235 -0.038 1.00 98.56 213 LYS A O 1
ATOM 1763 N N . ARG A 1 214 ? 1.998 11.063 -1.111 1.00 98.31 214 ARG A N 1
ATOM 1764 C CA . ARG A 1 214 ? 2.226 11.851 0.116 1.00 98.31 214 ARG A CA 1
ATOM 1765 C C . ARG A 1 214 ? 0.938 12.048 0.914 1.00 98.31 214 ARG A C 1
ATOM 1767 O O . ARG A 1 214 ? 0.965 12.019 2.143 1.00 98.31 214 ARG A O 1
ATOM 1774 N N . ARG A 1 215 ? -0.186 12.260 0.225 1.00 98.44 215 ARG A N 1
ATOM 1775 C CA . ARG A 1 215 ? -1.498 12.409 0.857 1.00 98.44 215 ARG A CA 1
ATOM 1776 C C . ARG A 1 215 ? -1.940 11.116 1.544 1.00 98.44 215 ARG A C 1
ATOM 1778 O O . ARG A 1 215 ? -2.326 11.175 2.705 1.00 98.44 215 ARG A O 1
ATOM 1785 N N . THR A 1 216 ? -1.840 9.974 0.872 1.00 98.25 216 THR A N 1
ATOM 1786 C CA . THR A 1 216 ? -2.167 8.661 1.441 1.00 98.25 216 THR A CA 1
ATOM 1787 C C . THR A 1 216 ? -1.274 8.334 2.635 1.00 98.25 216 THR A C 1
ATOM 1789 O O . THR A 1 216 ? -1.784 7.913 3.667 1.00 98.25 216 THR A O 1
ATOM 1792 N N . ASP A 1 217 ? 0.032 8.606 2.557 1.00 98.50 217 ASP A N 1
ATOM 1793 C CA . ASP A 1 217 ? 0.949 8.414 3.688 1.00 98.50 217 ASP A CA 1
ATOM 1794 C C . ASP A 1 217 ? 0.542 9.262 4.904 1.00 98.50 217 ASP A C 1
ATOM 1796 O O . ASP A 1 217 ? 0.629 8.814 6.050 1.00 98.50 217 ASP A O 1
ATOM 1800 N N . HIS A 1 218 ? 0.090 10.496 4.670 1.00 98.44 218 HIS A N 1
ATOM 1801 C CA . HIS A 1 218 ? -0.417 11.363 5.729 1.00 98.44 218 HIS A CA 1
ATOM 1802 C C . HIS A 1 218 ? -1.740 10.850 6.311 1.00 98.44 218 HIS A C 1
ATOM 1804 O O . HIS A 1 218 ? -1.864 10.754 7.531 1.00 98.44 218 HIS A O 1
ATOM 1810 N N . GLU A 1 219 ? -2.700 10.480 5.459 1.00 98.31 219 GLU A N 1
ATOM 1811 C CA . GLU A 1 219 ? -3.984 9.906 5.877 1.00 98.31 219 GLU A CA 1
ATOM 1812 C C . GLU A 1 219 ? -3.776 8.626 6.699 1.00 98.31 219 GLU A C 1
ATOM 1814 O O . GLU A 1 219 ? -4.410 8.469 7.740 1.00 98.31 219 GLU A O 1
ATOM 1819 N N . GLN A 1 220 ? -2.827 7.768 6.314 1.00 98.38 220 GLN A N 1
ATOM 1820 C CA . GLN A 1 220 ? -2.493 6.557 7.059 1.00 98.38 220 GLN A CA 1
ATOM 1821 C C . GLN A 1 220 ? -1.934 6.871 8.452 1.00 98.38 220 GLN A C 1
ATOM 1823 O O . GLN A 1 220 ? -2.332 6.235 9.426 1.00 98.38 220 GLN A O 1
ATOM 1828 N N . ARG A 1 221 ? -1.046 7.867 8.580 1.00 98.44 221 ARG A N 1
ATOM 1829 C CA . ARG A 1 221 ? -0.524 8.293 9.893 1.00 98.44 221 ARG A CA 1
ATOM 1830 C C . ARG A 1 221 ? -1.641 8.816 10.789 1.00 98.44 221 ARG A C 1
ATOM 1832 O O . ARG A 1 221 ? -1.795 8.336 11.909 1.00 98.44 221 ARG A O 1
ATOM 1839 N N . VAL A 1 222 ? -2.459 9.734 10.273 1.00 98.62 222 VAL A N 1
ATOM 1840 C CA . VAL A 1 222 ? -3.606 10.281 11.014 1.00 98.62 222 VAL A CA 1
ATOM 1841 C C . VAL A 1 222 ? -4.564 9.163 11.420 1.00 98.62 222 VAL A C 1
ATOM 1843 O O . VAL A 1 222 ? -5.020 9.133 12.558 1.00 98.62 222 VAL A O 1
ATOM 1846 N N . HIS A 1 223 ? -4.835 8.210 10.528 1.00 98.50 223 HIS A N 1
ATOM 1847 C CA . HIS A 1 223 ? -5.671 7.057 10.835 1.00 98.50 223 HIS A CA 1
ATOM 1848 C C . HIS A 1 223 ? -5.109 6.244 12.008 1.00 98.50 223 HIS A C 1
ATOM 1850 O O . HIS A 1 223 ? -5.835 6.010 12.972 1.00 98.50 223 HIS A O 1
ATOM 1856 N N . THR A 1 224 ? -3.814 5.908 11.991 1.00 98.50 224 THR A N 1
ATOM 1857 C CA . THR A 1 224 ? -3.180 5.166 13.096 1.00 98.50 224 THR A CA 1
ATOM 1858 C C . THR A 1 224 ? -3.213 5.923 14.428 1.00 98.50 224 THR A C 1
ATOM 1860 O O . THR A 1 224 ? -3.419 5.315 15.477 1.00 98.50 224 THR A O 1
ATOM 1863 N N . GLU A 1 225 ? -3.066 7.251 14.409 1.00 98.44 225 GLU A N 1
ATOM 1864 C CA . GLU A 1 225 ? -3.177 8.086 15.612 1.00 98.44 225 GLU A CA 1
ATOM 1865 C C . GLU A 1 225 ? -4.613 8.108 16.154 1.00 98.44 225 GLU A C 1
ATOM 1867 O O . GLU A 1 225 ? -4.828 7.965 17.358 1.00 98.44 225 GLU A O 1
ATOM 1872 N N . VAL A 1 226 ? -5.607 8.232 15.271 1.00 98.50 226 VAL A N 1
ATOM 1873 C CA . VAL A 1 226 ? -7.028 8.187 15.642 1.00 98.50 226 VAL A CA 1
ATOM 1874 C C . VAL A 1 226 ? -7.398 6.823 16.224 1.00 98.50 226 VAL A C 1
ATOM 1876 O O . VAL A 1 226 ? -8.069 6.770 17.253 1.00 98.50 226 VAL A O 1
ATOM 1879 N N . GLU A 1 227 ? -6.944 5.722 15.622 1.00 98.38 227 GLU A N 1
ATOM 1880 C CA . GLU A 1 227 ? -7.156 4.375 16.162 1.00 98.38 227 GLU A CA 1
ATOM 1881 C C . GLU A 1 227 ? -6.525 4.211 17.548 1.00 98.38 227 GLU A C 1
ATOM 1883 O O . GLU A 1 227 ? -7.159 3.673 18.458 1.00 98.38 227 GLU A O 1
ATOM 1888 N N . LEU A 1 228 ? -5.306 4.722 17.745 1.00 98.38 228 LEU A N 1
ATOM 1889 C CA . LEU A 1 228 ? -4.637 4.709 19.043 1.00 98.38 228 LEU A CA 1
ATOM 1890 C C . LEU A 1 228 ? -5.435 5.491 20.096 1.00 98.38 228 LEU A C 1
ATOM 1892 O O . LEU A 1 228 ? -5.650 4.979 21.195 1.00 98.38 228 LEU A O 1
ATOM 1896 N N . LEU A 1 229 ? -5.926 6.687 19.764 1.00 98.50 229 LEU A N 1
ATOM 1897 C CA . LEU A 1 229 ? -6.760 7.487 20.668 1.00 98.50 229 LEU A CA 1
ATOM 1898 C C . LEU A 1 229 ? -8.077 6.783 21.009 1.00 98.50 229 LEU A C 1
ATOM 1900 O O . LEU A 1 229 ? -8.474 6.750 22.173 1.00 98.50 229 LEU A O 1
ATOM 1904 N N . ILE A 1 230 ? -8.739 6.182 20.018 1.00 98.50 230 ILE A N 1
ATOM 1905 C CA . ILE A 1 230 ? -9.961 5.400 20.234 1.00 98.50 230 ILE A CA 1
ATOM 1906 C C . ILE A 1 230 ? -9.678 4.225 21.173 1.00 98.50 230 ILE A C 1
ATOM 1908 O O . ILE A 1 230 ? -10.440 4.006 22.112 1.00 98.50 230 ILE A O 1
ATOM 1912 N N . ASN A 1 231 ? -8.572 3.507 20.975 1.00 98.62 231 ASN A N 1
ATOM 1913 C CA . ASN A 1 231 ? -8.188 2.389 21.834 1.00 98.62 231 ASN A CA 1
ATOM 1914 C C . ASN A 1 231 ? -7.906 2.830 23.276 1.00 98.62 231 ASN A C 1
ATOM 1916 O O . ASN A 1 231 ? -8.333 2.151 24.209 1.00 98.62 231 ASN A O 1
ATOM 1920 N N . ILE A 1 232 ? -7.246 3.976 23.476 1.00 98.62 232 ILE A N 1
ATOM 1921 C CA . ILE A 1 232 ? -7.051 4.556 24.814 1.00 98.62 232 ILE A CA 1
ATOM 1922 C C . ILE A 1 232 ? -8.407 4.836 25.469 1.00 98.62 232 ILE A C 1
ATOM 1924 O O . ILE A 1 232 ? -8.642 4.384 26.586 1.00 98.62 232 ILE A O 1
ATOM 1928 N N . ILE A 1 233 ? -9.324 5.504 24.762 1.00 98.50 233 ILE A N 1
ATOM 1929 C CA . ILE A 1 233 ? -10.659 5.827 25.287 1.00 98.50 233 ILE A CA 1
ATOM 1930 C C . ILE A 1 233 ? -11.440 4.551 25.624 1.00 98.50 233 ILE A C 1
ATOM 1932 O O . ILE A 1 233 ? -12.049 4.472 26.690 1.00 98.50 233 ILE A O 1
ATOM 1936 N N . ILE A 1 234 ? -11.411 3.538 24.752 1.00 98.38 234 ILE A N 1
ATOM 1937 C CA . ILE A 1 234 ? -12.053 2.242 25.009 1.00 98.38 234 ILE A CA 1
ATOM 1938 C C . ILE A 1 234 ? -11.499 1.637 26.300 1.00 98.38 234 ILE A C 1
ATOM 1940 O O . ILE A 1 234 ? -12.277 1.298 27.190 1.00 98.38 234 ILE A O 1
ATOM 1944 N N . ASN A 1 235 ? -10.177 1.568 26.449 1.00 98.56 235 ASN A N 1
ATOM 1945 C CA . ASN A 1 235 ? -9.549 1.001 27.640 1.00 98.56 235 ASN A CA 1
ATOM 1946 C C . ASN A 1 235 ? -9.889 1.793 28.910 1.00 98.56 235 ASN A C 1
ATOM 1948 O O . ASN A 1 235 ? -10.225 1.194 29.928 1.00 98.56 235 ASN A O 1
ATOM 1952 N N . GLU A 1 236 ? -9.896 3.127 28.855 1.00 98.56 236 GLU A N 1
ATOM 1953 C CA . GLU A 1 236 ? -10.331 3.961 29.982 1.00 98.56 236 GLU A CA 1
ATOM 1954 C C . GLU A 1 236 ? -11.794 3.704 30.363 1.00 98.56 236 GLU A C 1
ATOM 1956 O O . GLU A 1 236 ? -12.141 3.682 31.546 1.00 98.56 236 GLU A O 1
ATOM 1961 N N . THR A 1 237 ? -12.678 3.520 29.377 1.00 98.31 237 THR A N 1
ATOM 1962 C CA . THR A 1 237 ? -14.083 3.195 29.652 1.00 98.31 237 THR A CA 1
ATOM 1963 C C . THR A 1 237 ? -14.245 1.799 30.241 1.00 98.31 237 THR A C 1
ATOM 1965 O O . THR A 1 237 ? -15.027 1.642 31.176 1.00 98.31 237 THR A O 1
ATOM 1968 N N . LEU A 1 238 ? -13.481 0.811 29.765 1.00 98.31 238 LEU A N 1
ATOM 1969 C CA . LEU A 1 238 ? -13.473 -0.541 30.321 1.00 98.31 238 LEU A CA 1
ATOM 1970 C C . LEU A 1 238 ? -12.976 -0.545 31.768 1.00 98.31 238 LEU A C 1
ATOM 1972 O O . LEU A 1 238 ? -13.631 -1.144 32.617 1.00 98.31 238 LEU A O 1
ATOM 1976 N N . GLN A 1 239 ? -11.909 0.198 32.071 1.00 98.50 239 GLN A N 1
ATOM 1977 C CA . GLN A 1 239 ? -11.407 0.339 33.438 1.00 98.50 239 GLN A CA 1
ATOM 1978 C C . GLN A 1 239 ? -12.470 0.936 34.366 1.00 98.50 239 GLN A C 1
ATOM 1980 O O . GLN A 1 239 ? -12.716 0.415 35.447 1.00 98.50 239 GLN A O 1
ATOM 1985 N N . LYS A 1 240 ? -13.167 1.994 33.927 1.00 98.50 240 LYS A N 1
ATOM 1986 C CA . LYS A 1 240 ? -14.265 2.585 34.712 1.00 98.50 240 LYS A CA 1
ATOM 1987 C C . LYS A 1 240 ? -15.387 1.578 34.961 1.00 98.50 240 LYS A C 1
ATOM 1989 O O . LYS A 1 240 ? -15.948 1.563 36.053 1.00 98.50 240 LYS A O 1
ATOM 1994 N N . VAL A 1 241 ? -15.744 0.764 33.966 1.00 98.44 241 VAL A N 1
ATOM 1995 C CA . VAL A 1 241 ? -16.756 -0.293 34.127 1.00 98.44 241 VAL A CA 1
ATOM 1996 C C . VAL A 1 241 ? -16.295 -1.323 35.157 1.00 98.44 241 VAL A C 1
ATOM 1998 O O . VAL A 1 241 ? -17.068 -1.654 36.051 1.00 98.44 241 VAL A O 1
ATOM 2001 N N . GLU A 1 242 ? -15.044 -1.772 35.081 1.00 98.44 242 GLU A N 1
ATOM 2002 C CA . GLU A 1 242 ? -14.459 -2.711 36.042 1.00 98.44 242 GLU A CA 1
ATOM 2003 C C . GLU A 1 242 ? -14.433 -2.134 37.467 1.00 98.44 242 GLU A C 1
ATOM 2005 O O . GLU A 1 242 ? -14.840 -2.802 38.416 1.00 98.44 242 GLU A O 1
ATOM 2010 N N . ASP A 1 243 ? -14.067 -0.861 37.629 1.00 98.56 243 ASP A N 1
ATOM 2011 C CA . ASP A 1 243 ? -14.100 -0.174 38.923 1.00 98.56 243 ASP A CA 1
ATOM 2012 C C . ASP A 1 243 ? -15.522 -0.134 39.515 1.00 98.56 243 ASP A C 1
ATOM 2014 O O . ASP A 1 243 ? -15.713 -0.351 40.718 1.00 98.56 243 ASP A O 1
ATOM 2018 N N . TRP A 1 244 ? -16.536 0.115 38.678 1.00 98.62 244 TRP A N 1
ATOM 2019 C CA . TRP A 1 244 ? -17.944 0.092 39.086 1.00 98.62 244 TRP A CA 1
ATOM 2020 C C . TRP A 1 244 ? -18.437 -1.313 39.428 1.00 98.62 244 TRP A C 1
ATOM 2022 O O . TRP A 1 244 ? -19.169 -1.454 40.408 1.00 98.62 244 TRP A O 1
ATOM 2032 N N . MET A 1 245 ? -18.022 -2.337 38.680 1.00 98.00 245 MET A N 1
ATOM 2033 C CA . MET A 1 245 ? -18.313 -3.739 38.998 1.00 98.00 245 MET A CA 1
ATOM 2034 C C . MET A 1 245 ? -17.716 -4.116 40.356 1.00 98.00 245 MET A C 1
ATOM 2036 O O . MET A 1 245 ? -18.442 -4.524 41.256 1.00 98.00 245 MET A O 1
ATOM 2040 N N . ASN A 1 246 ? -16.430 -3.825 40.567 1.00 98.50 246 ASN A N 1
ATOM 2041 C CA . ASN A 1 246 ? -15.739 -4.068 41.834 1.00 98.50 246 ASN A CA 1
ATOM 2042 C C . ASN A 1 246 ? -16.361 -3.297 43.008 1.00 98.50 246 ASN A C 1
ATOM 2044 O O . ASN A 1 246 ? -16.306 -3.729 44.161 1.00 98.50 246 ASN A O 1
ATOM 2048 N N . LYS A 1 247 ? -16.909 -2.101 42.767 1.00 98.56 247 LYS A N 1
ATOM 2049 C CA . LYS A 1 247 ? -17.661 -1.362 43.788 1.00 98.56 247 LYS A CA 1
ATOM 2050 C C . LYS A 1 247 ? -18.995 -2.043 44.091 1.00 98.56 247 LYS A C 1
ATOM 2052 O O . LYS A 1 247 ? -19.328 -2.193 45.261 1.00 98.56 247 LYS A O 1
ATOM 2057 N N . TYR A 1 248 ? -19.744 -2.424 43.061 1.00 98.44 248 TYR A N 1
ATOM 2058 C CA . TYR A 1 248 ? -21.036 -3.084 43.212 1.00 98.44 248 TYR A CA 1
ATOM 2059 C C . TYR A 1 248 ? -20.908 -4.400 43.981 1.00 98.44 248 TYR A C 1
ATOM 2061 O O . TYR A 1 248 ? -21.648 -4.598 44.939 1.00 98.44 248 TYR A O 1
ATOM 2069 N N . ASP A 1 249 ? -19.930 -5.237 43.632 1.00 98.50 249 ASP A N 1
ATOM 2070 C CA . ASP A 1 249 ? -19.694 -6.518 44.303 1.00 98.50 249 ASP A CA 1
ATOM 2071 C C . ASP A 1 249 ? -19.380 -6.314 45.791 1.00 98.50 249 ASP A C 1
ATOM 2073 O O . ASP A 1 249 ? -20.013 -6.927 46.648 1.00 98.50 249 ASP A O 1
ATOM 2077 N N . ARG A 1 250 ? -18.496 -5.361 46.124 1.00 98.25 250 ARG A N 1
ATOM 2078 C CA . ARG A 1 250 ? -18.197 -5.002 47.523 1.00 98.25 250 ARG A CA 1
ATOM 2079 C C . ARG A 1 250 ? -19.422 -4.494 48.282 1.00 98.25 250 ARG A C 1
ATOM 2081 O O . ARG A 1 250 ? -19.624 -4.855 49.441 1.00 98.25 250 ARG A O 1
ATOM 2088 N N . ASP A 1 251 ? -20.226 -3.640 47.652 1.00 98.56 251 ASP A N 1
ATOM 2089 C CA . ASP A 1 251 ? -21.446 -3.109 48.265 1.00 98.56 251 ASP A CA 1
ATOM 2090 C C . ASP A 1 251 ? -22.479 -4.229 48.486 1.00 98.56 251 ASP A C 1
ATOM 2092 O O . ASP A 1 251 ? -23.140 -4.260 49.527 1.00 98.56 251 ASP A O 1
ATOM 2096 N N . MET A 1 252 ? -22.590 -5.167 47.541 1.00 98.31 252 MET A N 1
ATOM 2097 C CA . MET A 1 252 ? -23.479 -6.324 47.619 1.00 98.31 252 MET A CA 1
ATOM 2098 C C . MET A 1 252 ? -23.050 -7.278 48.737 1.00 98.31 252 MET A C 1
ATOM 2100 O O . MET A 1 252 ? -23.866 -7.602 49.597 1.00 98.31 252 MET A O 1
ATOM 2104 N N . GLU A 1 253 ? -21.765 -7.639 48.803 1.00 98.19 253 GLU A N 1
ATOM 2105 C CA . GLU A 1 253 ? -21.198 -8.451 49.888 1.00 98.19 253 GLU A CA 1
ATOM 2106 C C . GLU A 1 253 ? -21.443 -7.810 51.260 1.00 98.19 253 GLU A C 1
ATOM 2108 O O . GLU A 1 253 ? -21.835 -8.482 52.217 1.00 98.19 253 GLU A O 1
ATOM 2113 N N . HIS A 1 254 ? -21.267 -6.490 51.363 1.00 98.12 254 HIS A N 1
ATOM 2114 C CA . HIS A 1 254 ? -21.525 -5.755 52.597 1.00 98.12 254 HIS A CA 1
ATOM 2115 C C . HIS A 1 254 ? -23.013 -5.784 52.997 1.00 98.12 254 HIS A C 1
ATOM 2117 O O . HIS A 1 254 ? -23.342 -5.948 54.178 1.00 98.12 254 HIS A O 1
ATOM 2123 N N . ILE A 1 255 ? -23.930 -5.633 52.035 1.00 98.19 255 ILE A N 1
ATOM 2124 C CA . ILE A 1 255 ? -25.376 -5.728 52.282 1.00 98.19 255 ILE A CA 1
ATOM 2125 C C . ILE A 1 255 ? -25.762 -7.152 52.692 1.00 98.19 255 ILE A C 1
ATOM 2127 O O . ILE A 1 255 ? -26.481 -7.315 53.682 1.00 98.19 255 ILE A O 1
ATOM 2131 N N . ASP A 1 256 ? -25.258 -8.170 52.002 1.00 98.00 256 ASP A N 1
ATOM 2132 C CA . ASP A 1 256 ? -25.531 -9.573 52.309 1.00 98.00 256 ASP A CA 1
ATOM 2133 C C . ASP A 1 256 ? -25.028 -9.948 53.703 1.00 98.00 256 ASP A C 1
ATOM 2135 O O . ASP A 1 256 ? -25.764 -10.560 54.485 1.00 98.00 256 ASP A O 1
ATOM 2139 N N . LEU A 1 257 ? -23.828 -9.496 54.078 1.00 98.19 257 LEU A N 1
ATOM 2140 C CA . LEU A 1 257 ? -23.296 -9.676 55.427 1.00 98.19 257 LEU A CA 1
ATOM 2141 C C . LEU A 1 257 ? -24.214 -9.031 56.477 1.00 98.19 257 LEU A C 1
ATOM 2143 O O . LEU A 1 257 ? -24.532 -9.642 57.500 1.00 98.19 257 LEU A O 1
ATOM 2147 N N . LYS A 1 258 ? -24.701 -7.811 56.218 1.00 98.25 258 LYS A N 1
ATOM 2148 C CA . LYS A 1 258 ? -25.638 -7.118 57.114 1.00 98.25 258 LYS A CA 1
ATOM 2149 C C . LYS A 1 258 ? -26.961 -7.875 57.252 1.00 98.25 258 LYS A C 1
ATOM 2151 O O . LYS A 1 258 ? -27.492 -7.967 58.362 1.00 98.25 258 LYS A O 1
ATOM 2156 N N . ILE A 1 259 ? -27.491 -8.425 56.159 1.00 97.88 259 ILE A N 1
ATOM 2157 C CA . ILE A 1 259 ? -28.705 -9.254 56.171 1.00 97.88 259 ILE A CA 1
ATOM 2158 C C . ILE A 1 259 ? -28.473 -10.517 57.005 1.00 97.88 259 ILE A C 1
ATOM 2160 O O . ILE A 1 259 ? -29.306 -10.846 57.851 1.00 97.88 259 ILE A O 1
ATOM 2164 N N . GLN A 1 260 ? -27.341 -11.200 56.821 1.00 97.56 260 GLN A N 1
ATOM 2165 C CA . GLN A 1 260 ? -26.996 -12.398 57.590 1.00 97.56 260 GLN A CA 1
ATOM 2166 C C . GLN A 1 260 ? -26.880 -12.107 59.090 1.00 97.56 260 GLN A C 1
ATOM 2168 O O . GLN A 1 260 ? -27.453 -12.845 59.894 1.00 97.56 260 GLN A O 1
ATOM 2173 N N . LEU A 1 261 ? -26.217 -11.011 59.472 1.00 97.62 261 LEU A N 1
ATOM 2174 C CA . LEU A 1 261 ? -26.130 -10.576 60.869 1.00 97.62 261 LEU A CA 1
ATOM 2175 C C . LEU A 1 261 ? -27.519 -10.327 61.463 1.00 97.62 261 LEU A C 1
ATOM 2177 O O . LEU A 1 261 ? -27.836 -10.862 62.521 1.00 97.62 261 LEU A O 1
ATOM 2181 N N . LYS A 1 262 ? -28.388 -9.589 60.758 1.00 97.31 262 LYS A N 1
ATOM 2182 C CA . LYS A 1 262 ? -29.762 -9.333 61.219 1.00 97.31 262 LYS A CA 1
ATOM 2183 C C . LYS A 1 262 ? -30.615 -10.591 61.307 1.00 97.31 262 LYS A C 1
ATOM 2185 O O . LYS A 1 262 ? -31.413 -10.715 62.233 1.00 97.31 262 LYS A O 1
ATOM 2190 N N . LYS A 1 263 ? -30.430 -11.542 60.393 1.00 97.56 263 LYS A N 1
ATOM 2191 C CA . LYS A 1 263 ? -31.098 -12.844 60.452 1.00 97.56 263 LYS A CA 1
ATOM 2192 C C . LYS A 1 263 ? -30.648 -13.650 61.674 1.00 97.56 263 LYS A C 1
ATOM 2194 O O . LYS A 1 263 ? -31.490 -14.245 62.336 1.00 97.56 263 LYS A O 1
ATOM 2199 N N . ASN A 1 264 ? -29.353 -13.636 61.992 1.00 97.56 264 ASN A N 1
ATOM 2200 C CA . ASN A 1 264 ? -28.806 -14.296 63.179 1.00 97.56 264 ASN A CA 1
ATOM 2201 C C . ASN A 1 264 ? -29.309 -13.633 64.475 1.00 97.56 264 ASN A C 1
ATOM 2203 O O . ASN A 1 264 ? -29.820 -14.321 65.352 1.00 97.56 264 ASN A O 1
ATOM 2207 N N . GLU A 1 265 ? -29.272 -12.298 64.562 1.00 97.31 265 GLU A N 1
ATOM 2208 C CA . GLU A 1 265 ? -29.855 -11.548 65.687 1.00 97.31 265 GLU A CA 1
ATOM 2209 C C . GLU A 1 265 ? -31.333 -11.906 65.908 1.00 97.31 265 GLU A C 1
ATOM 2211 O O . GLU A 1 265 ? -31.742 -12.178 67.036 1.00 97.31 265 GLU A O 1
ATOM 2216 N N . TYR A 1 266 ? -32.125 -11.945 64.831 1.00 97.06 266 TYR A N 1
ATOM 2217 C CA . TYR A 1 266 ? -33.532 -12.336 64.897 1.00 97.06 266 TYR A CA 1
ATOM 2218 C C . TYR A 1 266 ? -33.706 -13.776 65.386 1.00 97.06 266 TYR A C 1
ATOM 2220 O O . TYR A 1 266 ? -34.561 -14.022 66.235 1.00 97.06 266 TYR A O 1
ATOM 2228 N N . GLN A 1 267 ? -32.893 -14.713 64.888 1.00 97.25 267 GLN A N 1
ATOM 2229 C CA . GLN A 1 267 ? -32.941 -16.108 65.318 1.00 97.25 267 GLN A CA 1
ATOM 2230 C C . GLN A 1 267 ? -32.626 -16.244 66.812 1.00 97.25 267 GLN A C 1
ATOM 2232 O O . GLN A 1 267 ? -33.384 -16.887 67.527 1.00 97.25 267 GLN A O 1
ATOM 2237 N N . ASN A 1 268 ? -31.589 -15.566 67.309 1.00 96.69 268 ASN A N 1
ATOM 2238 C CA . ASN A 1 268 ? -31.233 -15.599 68.730 1.00 96.69 268 ASN A CA 1
ATOM 2239 C C . ASN A 1 268 ? -32.353 -15.040 69.619 1.00 96.69 268 ASN A C 1
ATOM 2241 O O . ASN A 1 268 ? -32.659 -15.600 70.671 1.00 96.69 268 ASN A O 1
ATOM 2245 N N . GLU A 1 269 ? -32.981 -13.933 69.211 1.00 96.50 269 GLU A N 1
ATOM 2246 C CA . GLU A 1 269 ? -34.122 -13.372 69.940 1.00 96.50 269 GLU A CA 1
ATOM 2247 C C . GLU A 1 269 ? -35.352 -14.281 69.882 1.00 96.50 269 GLU A C 1
ATOM 2249 O O . GLU A 1 269 ? -36.086 -14.380 70.867 1.00 96.50 269 GLU A O 1
ATOM 2254 N N . HIS A 1 270 ? -35.581 -14.956 68.755 1.00 96.38 270 HIS A N 1
ATOM 2255 C CA . HIS A 1 270 ? -36.646 -15.941 68.622 1.00 96.38 270 HIS A CA 1
ATOM 2256 C C . HIS A 1 270 ? -36.412 -17.142 69.544 1.00 96.38 270 HIS A C 1
ATOM 2258 O O . HIS A 1 270 ? -37.287 -17.453 70.348 1.00 96.38 270 HIS A O 1
ATOM 2264 N N . ASP A 1 271 ? -35.218 -17.734 69.522 1.00 96.75 271 ASP A N 1
ATOM 2265 C CA . ASP A 1 271 ? -34.847 -18.862 70.382 1.00 96.75 271 ASP A CA 1
ATOM 2266 C C . ASP A 1 271 ? -34.950 -18.481 71.868 1.00 96.75 271 ASP A C 1
ATOM 2268 O O . ASP A 1 271 ? -35.452 -19.252 72.688 1.00 96.75 271 ASP A O 1
ATOM 2272 N N . ARG A 1 272 ? -34.558 -17.248 72.226 1.00 96.38 272 ARG A N 1
ATOM 2273 C CA . ARG A 1 272 ? -34.733 -16.714 73.584 1.00 96.38 272 ARG A CA 1
ATOM 2274 C C . ARG A 1 272 ? -36.206 -16.617 73.979 1.00 96.38 272 ARG A C 1
ATOM 2276 O O . ARG A 1 272 ? -36.543 -16.938 75.117 1.00 96.38 272 ARG A O 1
ATOM 2283 N N . ARG A 1 273 ? -37.078 -16.152 73.078 1.00 96.56 273 ARG A N 1
ATOM 2284 C CA . ARG A 1 273 ? -38.526 -16.079 73.336 1.00 96.56 273 ARG A CA 1
ATOM 2285 C C . ARG A 1 273 ? -39.126 -17.465 73.524 1.00 96.56 273 ARG A C 1
ATOM 2287 O O . ARG A 1 273 ? -39.801 -17.662 74.525 1.00 96.56 273 ARG A O 1
ATOM 2294 N N . VAL A 1 274 ? -38.819 -18.406 72.633 1.00 96.69 274 VAL A N 1
ATOM 2295 C CA . VAL A 1 274 ? -39.284 -19.798 72.728 1.00 96.69 274 VAL A CA 1
ATOM 2296 C C . VAL A 1 274 ? -38.830 -20.425 74.048 1.00 96.69 274 VAL A C 1
ATOM 2298 O O . VAL A 1 274 ? -39.646 -20.968 74.783 1.00 96.69 274 VAL A O 1
ATOM 2301 N N . GLY A 1 275 ? -37.561 -20.251 74.430 1.00 95.81 275 GLY A N 1
ATOM 2302 C CA . GLY A 1 275 ? -37.070 -20.750 75.716 1.00 95.81 275 GLY A CA 1
ATOM 2303 C C . GLY A 1 275 ? -37.788 -20.133 76.924 1.00 95.81 275 GLY A C 1
ATOM 2304 O O . GLY A 1 275 ? -38.059 -20.827 77.902 1.00 95.81 275 GLY A O 1
ATOM 2305 N N . LEU A 1 276 ? -38.143 -18.843 76.875 1.00 95.38 276 LEU A N 1
ATOM 2306 C CA . LEU A 1 276 ? -38.955 -18.218 77.924 1.00 95.38 276 LEU A CA 1
ATOM 2307 C C . LEU A 1 276 ? -40.384 -18.777 77.949 1.00 95.38 276 LEU A C 1
ATOM 2309 O O . LEU A 1 276 ? -40.894 -19.057 79.033 1.00 95.38 276 LEU A O 1
ATOM 2313 N N . GLU A 1 277 ? -41.012 -18.968 76.791 1.00 94.94 277 GLU A N 1
ATOM 2314 C CA . GLU A 1 277 ? -42.341 -19.577 76.666 1.00 94.94 277 GLU A CA 1
ATOM 2315 C C . GLU A 1 277 ? -42.365 -20.987 77.277 1.00 94.94 277 GLU A C 1
ATOM 2317 O O . GLU A 1 277 ? -43.208 -21.250 78.136 1.00 94.94 277 GLU A O 1
ATOM 2322 N N . ASP A 1 278 ? -41.370 -21.828 76.975 1.00 95.62 278 ASP A N 1
ATOM 2323 C CA . ASP A 1 278 ? -41.219 -23.171 77.556 1.00 95.62 278 ASP A CA 1
ATOM 2324 C C . ASP A 1 278 ? -41.077 -23.130 79.089 1.00 95.62 278 ASP A C 1
ATOM 2326 O O . ASP A 1 278 ? -41.671 -23.936 79.818 1.00 95.62 278 ASP A O 1
ATOM 2330 N N . THR A 1 279 ? -40.301 -22.176 79.622 1.00 95.19 279 THR A N 1
ATOM 2331 C CA . THR A 1 279 ? -40.152 -22.022 81.081 1.00 95.19 279 THR A CA 1
ATOM 2332 C C . THR A 1 279 ? -41.442 -21.540 81.746 1.00 95.19 279 THR A C 1
ATOM 2334 O O . THR A 1 279 ? -41.774 -22.009 82.835 1.00 95.19 279 THR A O 1
ATOM 2337 N N . ILE A 1 280 ? -42.200 -20.646 81.098 1.00 95.25 280 ILE A N 1
ATOM 2338 C CA . ILE A 1 280 ? -43.506 -20.181 81.581 1.00 95.25 280 ILE A CA 1
ATOM 2339 C C . ILE A 1 280 ? -44.510 -21.332 81.570 1.00 95.25 280 ILE A C 1
ATOM 2341 O O . ILE A 1 280 ? -45.190 -21.532 82.574 1.00 95.25 280 ILE A O 1
ATOM 2345 N N . GLU A 1 281 ? -44.579 -22.112 80.490 1.00 95.44 281 GLU A N 1
ATOM 2346 C CA . GLU A 1 281 ? -45.460 -23.279 80.400 1.00 95.44 281 GLU A CA 1
ATOM 2347 C C . GLU A 1 281 ? -45.123 -24.308 81.488 1.00 95.44 281 GLU A C 1
ATOM 2349 O O . GLU A 1 281 ? -46.008 -24.805 82.192 1.00 95.44 281 GLU A O 1
ATOM 2354 N N . THR A 1 282 ? -43.829 -24.566 81.699 1.00 95.19 282 THR A N 1
ATOM 2355 C CA . THR A 1 282 ? -43.351 -25.461 82.759 1.00 95.19 282 THR A CA 1
ATOM 2356 C C . THR A 1 282 ? -43.769 -24.960 84.144 1.00 95.19 282 THR A C 1
ATOM 2358 O O . THR A 1 282 ? -44.286 -25.738 84.952 1.00 95.19 282 THR A O 1
ATOM 2361 N N . HIS A 1 283 ? -43.590 -23.668 84.431 1.00 95.00 283 HIS A N 1
ATOM 2362 C CA . HIS A 1 283 ? -43.999 -23.069 85.702 1.00 95.00 283 HIS A CA 1
ATOM 2363 C C . HIS A 1 283 ? -45.525 -23.047 85.882 1.00 95.00 283 HIS A C 1
ATOM 2365 O O . HIS A 1 283 ? -46.003 -23.302 86.986 1.00 95.00 283 HIS A O 1
ATOM 2371 N N . ASP A 1 284 ? -46.304 -22.787 84.831 1.00 94.62 284 ASP A N 1
ATOM 2372 C CA . ASP A 1 284 ? -47.771 -22.808 84.881 1.00 94.62 284 ASP A CA 1
ATOM 2373 C C . ASP A 1 284 ? -48.298 -24.212 85.194 1.00 94.62 284 ASP A C 1
ATOM 2375 O O . ASP A 1 284 ? -49.165 -24.385 86.056 1.00 94.62 284 ASP A O 1
ATOM 2379 N N . LYS A 1 285 ? -47.701 -25.241 84.583 1.00 95.31 285 LYS A N 1
ATOM 2380 C CA . LYS A 1 285 ? -47.988 -26.638 84.918 1.00 95.31 285 LYS A CA 1
ATOM 2381 C C . LYS A 1 285 ? -47.669 -26.944 86.382 1.00 95.31 285 LYS A C 1
ATOM 2383 O O . LYS A 1 285 ? -48.526 -27.466 87.089 1.00 95.31 285 LYS A O 1
ATOM 2388 N N . GLN A 1 286 ? -46.490 -26.550 86.867 1.00 94.38 286 GLN A N 1
ATOM 2389 C CA . GLN A 1 286 ? -46.113 -26.723 88.276 1.00 94.38 286 GLN A CA 1
ATOM 2390 C C . GLN A 1 286 ? -47.072 -25.994 89.234 1.00 94.38 286 GLN A C 1
ATOM 2392 O O . GLN A 1 286 ? -47.435 -26.543 90.275 1.00 94.38 286 GLN A O 1
ATOM 2397 N N . MET A 1 287 ? -47.516 -24.780 88.892 1.00 92.88 287 MET A N 1
ATOM 2398 C CA . MET A 1 287 ? -48.494 -24.023 89.681 1.00 92.88 287 MET A CA 1
ATOM 2399 C C . MET A 1 287 ? -49.860 -24.710 89.710 1.00 92.88 287 MET A C 1
ATOM 2401 O O . MET A 1 287 ? -50.462 -24.824 90.780 1.00 92.88 287 MET A O 1
ATOM 2405 N N . LYS A 1 288 ? -50.344 -25.204 88.565 1.00 94.19 288 LYS A N 1
ATOM 2406 C CA . LYS A 1 288 ? -51.589 -25.981 88.474 1.00 94.19 288 LYS A CA 1
ATOM 2407 C C . LYS A 1 288 ? -51.509 -27.264 89.296 1.00 94.19 288 LYS A C 1
ATOM 2409 O O . LYS A 1 288 ? -52.409 -27.515 90.096 1.00 94.19 288 LYS A O 1
ATOM 2414 N N . ASP A 1 289 ? -50.418 -28.015 89.173 1.00 94.00 289 ASP A N 1
ATOM 2415 C CA . ASP A 1 289 ? -50.180 -29.243 89.937 1.00 94.00 289 ASP A CA 1
ATOM 2416 C C . ASP A 1 289 ? -50.134 -28.961 91.449 1.00 94.00 289 ASP A C 1
ATOM 2418 O O . ASP A 1 289 ? -50.724 -29.692 92.250 1.00 94.00 289 ASP A O 1
ATOM 2422 N N . TRP A 1 290 ? -49.495 -27.860 91.861 1.00 92.75 290 TRP A N 1
ATOM 2423 C CA . TRP A 1 290 ? -49.456 -27.428 93.259 1.00 92.75 290 TRP A CA 1
ATOM 2424 C C . TRP A 1 290 ? -50.830 -27.012 93.794 1.00 92.75 290 TRP A C 1
ATOM 2426 O O . TRP A 1 290 ? -51.199 -27.400 94.907 1.00 92.75 290 TRP A O 1
ATOM 2436 N N . ASN A 1 291 ? -51.602 -26.253 93.013 1.00 92.44 291 ASN A N 1
ATOM 2437 C CA . ASN A 1 291 ? -52.963 -25.857 93.372 1.00 92.44 291 ASN A CA 1
ATOM 2438 C C . ASN A 1 291 ? -53.875 -27.082 93.497 1.00 92.44 291 ASN A C 1
ATOM 2440 O O . ASN A 1 291 ? -54.569 -27.219 94.503 1.00 92.44 291 ASN A O 1
ATOM 2444 N N . TYR A 1 292 ? -53.799 -28.017 92.548 1.00 91.75 292 TYR A N 1
ATOM 2445 C CA . TYR A 1 292 ? -54.521 -29.287 92.605 1.00 91.75 292 TYR A CA 1
ATOM 2446 C C . TYR A 1 292 ? -54.153 -30.088 93.861 1.00 91.75 292 TYR A C 1
ATOM 2448 O O . TYR A 1 292 ? -55.028 -30.510 94.618 1.00 91.75 292 TYR A O 1
ATOM 2456 N N . PHE A 1 293 ? -52.856 -30.224 94.157 1.00 92.94 293 PHE A N 1
ATOM 2457 C CA . PHE A 1 293 ? -52.381 -30.885 95.373 1.00 92.94 293 PHE A CA 1
ATOM 2458 C C . PHE A 1 293 ? -52.908 -30.213 96.654 1.00 92.94 293 PHE A C 1
ATOM 2460 O O . PHE A 1 293 ? -53.296 -30.894 97.610 1.00 92.94 293 PHE A O 1
ATOM 2467 N N . LYS A 1 294 ? -52.941 -28.875 96.693 1.00 91.50 294 LYS A N 1
ATOM 2468 C CA . LYS A 1 294 ? -53.477 -28.097 97.819 1.00 91.50 294 LYS A CA 1
ATOM 2469 C C . LYS A 1 294 ? -54.979 -28.290 97.992 1.00 91.50 294 LYS A C 1
ATOM 2471 O O . LYS A 1 294 ? -55.410 -28.540 99.118 1.00 91.50 294 LYS A O 1
ATOM 2476 N N . GLU A 1 295 ? -55.751 -28.199 96.915 1.00 90.69 295 GLU A N 1
ATOM 2477 C CA . GLU A 1 295 ? -57.196 -28.426 96.936 1.00 90.69 295 GLU A CA 1
ATOM 2478 C C . GLU A 1 295 ? -57.536 -29.837 97.404 1.00 90.69 295 GLU A C 1
ATOM 2480 O O . GLU A 1 295 ? -58.400 -30.007 98.261 1.00 90.69 295 GLU A O 1
ATOM 2485 N N . GLU A 1 296 ? -56.834 -30.849 96.895 1.00 89.88 296 GLU A N 1
ATOM 2486 C CA . GLU A 1 296 ? -57.092 -32.243 97.251 1.00 89.88 296 GLU A CA 1
ATOM 2487 C C . GLU A 1 296 ? -56.771 -32.510 98.725 1.00 89.88 296 GLU A C 1
ATOM 2489 O O . GLU A 1 296 ? -57.538 -33.146 99.456 1.00 89.88 296 GLU A O 1
ATOM 2494 N N . ARG A 1 297 ? -55.673 -31.925 99.218 1.00 90.38 297 ARG A N 1
ATOM 2495 C CA . ARG A 1 297 ? -55.319 -31.961 100.639 1.00 90.38 297 ARG A CA 1
ATOM 2496 C C . ARG A 1 297 ? -56.372 -31.274 101.508 1.00 90.38 297 ARG A C 1
ATOM 2498 O O . ARG A 1 297 ? -56.702 -31.788 102.579 1.00 90.38 297 ARG A O 1
ATOM 2505 N N . GLU A 1 298 ? -56.890 -30.128 101.078 1.00 87.44 298 GLU A N 1
ATOM 2506 C CA . GLU A 1 298 ? -57.910 -29.381 101.813 1.00 87.44 298 GLU A CA 1
ATOM 2507 C C . GLU A 1 298 ? -59.260 -30.113 101.805 1.00 87.44 298 GLU A C 1
ATOM 2509 O O . GLU A 1 298 ? -59.881 -30.252 102.859 1.00 87.44 298 GLU A O 1
ATOM 2514 N N . LYS A 1 299 ? -59.671 -30.698 100.671 1.00 89.75 299 LYS A N 1
ATOM 2515 C CA . LYS A 1 299 ? -60.839 -31.592 100.571 1.00 89.75 299 LYS A CA 1
ATOM 2516 C C . LYS A 1 299 ? -60.711 -32.785 101.515 1.00 89.75 299 LYS A C 1
ATOM 2518 O O . LYS A 1 299 ? -61.650 -33.074 102.257 1.00 89.75 299 LYS A O 1
ATOM 2523 N N . ALA A 1 300 ? -59.547 -33.436 101.561 1.00 89.12 300 ALA A N 1
ATOM 2524 C CA . ALA A 1 300 ? -59.286 -34.536 102.487 1.00 89.12 300 ALA A CA 1
ATOM 2525 C C . ALA A 1 300 ? -59.338 -34.083 103.958 1.00 89.12 300 ALA A C 1
ATOM 2527 O O . ALA A 1 300 ? -59.880 -34.796 104.807 1.00 89.12 300 ALA A O 1
ATOM 2528 N N . ARG A 1 301 ? -58.818 -32.887 104.275 1.00 87.44 301 ARG A N 1
ATOM 2529 C CA . ARG A 1 301 ? -58.905 -32.295 105.619 1.00 87.44 301 ARG A CA 1
ATOM 2530 C C . ARG A 1 301 ? -60.357 -32.018 106.009 1.00 87.44 301 ARG A C 1
ATOM 2532 O O . ARG A 1 301 ? -60.775 -32.452 107.078 1.00 87.44 301 ARG A O 1
ATOM 2539 N N . LEU A 1 302 ? -61.128 -31.370 105.134 1.00 88.94 302 LEU A N 1
ATOM 2540 C CA . LEU A 1 302 ? -62.553 -31.084 105.327 1.00 88.94 302 LEU A CA 1
ATOM 2541 C C . LEU A 1 302 ? -63.377 -32.370 105.463 1.00 88.94 302 LEU A C 1
ATOM 2543 O O . LEU A 1 302 ? -64.274 -32.436 106.301 1.00 88.94 302 LEU A O 1
ATOM 2547 N N . TYR A 1 303 ? -63.072 -33.409 104.683 1.00 89.81 303 TYR A N 1
ATOM 2548 C CA . TYR A 1 303 ? -63.723 -34.715 104.796 1.00 89.81 303 TYR A CA 1
ATOM 2549 C C . TYR A 1 303 ? -63.442 -35.368 106.153 1.00 89.81 303 TYR A C 1
ATOM 2551 O O . TYR A 1 303 ? -64.376 -35.785 106.839 1.00 89.81 303 TYR A O 1
ATOM 2559 N N . ARG A 1 304 ? -62.174 -35.392 106.591 1.00 87.44 304 ARG A N 1
ATOM 2560 C CA . ARG A 1 304 ? -61.796 -35.888 107.925 1.00 87.44 304 ARG A CA 1
ATOM 2561 C C . ARG A 1 304 ? -62.473 -35.093 109.031 1.00 87.44 304 ARG A C 1
ATOM 2563 O O . ARG A 1 304 ? -62.977 -35.694 109.967 1.00 87.44 304 ARG A O 1
ATOM 2570 N N . GLU A 1 305 ? -62.523 -33.770 108.916 1.00 88.44 305 GLU A N 1
ATOM 2571 C CA . GLU A 1 305 ? -63.189 -32.904 109.888 1.00 88.44 305 GLU A CA 1
ATOM 2572 C C . GLU A 1 305 ? -64.703 -33.158 109.946 1.00 88.44 305 GLU A C 1
ATOM 2574 O O . GLU A 1 305 ? -65.275 -33.245 111.030 1.00 88.44 305 GLU A O 1
ATOM 2579 N N . LYS A 1 306 ? -65.368 -33.340 108.797 1.00 90.56 306 LYS A N 1
ATOM 2580 C CA . LYS A 1 306 ? -66.782 -33.746 108.742 1.00 90.56 306 LYS A CA 1
ATOM 2581 C C . LYS A 1 306 ? -66.996 -35.121 109.375 1.00 90.56 306 LYS A C 1
ATOM 2583 O O . LYS A 1 306 ? -67.961 -35.298 110.119 1.00 90.56 306 LYS A O 1
ATOM 2588 N N . MET A 1 307 ? -66.106 -36.077 109.114 1.00 89.31 307 MET A N 1
ATOM 2589 C CA . MET A 1 307 ? -66.163 -37.424 109.683 1.00 89.31 307 MET A CA 1
ATOM 2590 C C . MET A 1 307 ? -65.960 -37.402 111.202 1.00 89.31 307 MET A C 1
ATOM 2592 O O . MET A 1 307 ? -66.746 -38.013 111.921 1.00 89.31 307 MET A O 1
ATOM 2596 N N . THR A 1 308 ? -64.966 -36.666 111.711 1.00 87.81 308 THR A N 1
ATOM 2597 C CA . THR A 1 308 ? -64.725 -36.536 113.156 1.00 87.81 308 THR A CA 1
ATOM 2598 C C . THR A 1 308 ? -65.851 -35.779 113.843 1.00 87.81 308 THR A C 1
ATOM 2600 O O . THR A 1 308 ? -66.315 -36.238 114.881 1.00 87.81 308 THR A O 1
ATOM 2603 N N . LYS A 1 309 ? -66.362 -34.684 113.260 1.00 89.19 309 LYS A N 1
ATOM 2604 C CA . LYS A 1 309 ? -67.549 -33.976 113.770 1.00 89.19 309 LYS A CA 1
ATOM 2605 C C . LYS A 1 309 ? -68.756 -34.909 113.850 1.00 89.19 309 LYS A C 1
ATOM 2607 O O . LYS A 1 309 ? -69.368 -35.002 114.907 1.00 89.19 309 LYS A O 1
ATOM 2612 N N . SER A 1 310 ? -69.041 -35.659 112.784 1.00 86.94 310 SER A N 1
ATOM 2613 C CA . SER A 1 310 ? -70.142 -36.633 112.759 1.00 86.94 310 SER A CA 1
ATOM 2614 C C . SER A 1 310 ? -69.946 -37.740 113.800 1.00 86.94 310 SER A C 1
ATOM 2616 O O . SER A 1 310 ? -70.874 -38.059 114.539 1.00 86.94 310 SER A O 1
ATOM 2618 N N . ALA A 1 311 ? -68.731 -38.284 113.926 1.00 88.12 311 ALA A N 1
ATOM 2619 C CA . ALA A 1 311 ? -68.392 -39.282 114.938 1.00 88.12 311 ALA A CA 1
ATOM 2620 C C . ALA A 1 311 ? -68.548 -38.733 116.366 1.00 88.12 311 ALA A C 1
ATOM 2622 O O . ALA A 1 311 ? -69.099 -39.426 117.216 1.00 88.12 311 ALA A O 1
ATOM 2623 N N . ILE A 1 312 ? -68.136 -37.486 116.628 1.00 85.56 312 ILE A N 1
ATOM 2624 C CA . ILE A 1 312 ? -68.341 -36.799 117.913 1.00 85.56 312 ILE A CA 1
ATOM 2625 C C . ILE A 1 312 ? -69.836 -36.622 118.190 1.00 85.56 312 ILE A C 1
ATOM 2627 O O . ILE A 1 312 ? -70.272 -36.892 119.305 1.00 85.56 312 ILE A O 1
ATOM 2631 N N . THR A 1 313 ? -70.643 -36.227 117.200 1.00 84.88 313 THR A N 1
ATOM 2632 C CA . THR A 1 313 ? -72.102 -36.108 117.350 1.00 84.88 313 THR A CA 1
ATOM 2633 C C . THR A 1 313 ? -72.749 -37.456 117.660 1.00 84.88 313 THR A C 1
ATOM 2635 O O . THR A 1 313 ? -73.559 -37.532 118.580 1.00 84.88 313 THR A O 1
ATOM 2638 N N . VAL A 1 314 ? -72.363 -38.533 116.967 1.00 84.31 314 VAL A N 1
ATOM 2639 C CA . VAL A 1 314 ? -72.851 -39.894 117.254 1.00 84.31 314 VAL A CA 1
ATOM 2640 C C . VAL A 1 314 ? -72.387 -40.360 118.635 1.00 84.31 314 VAL A C 1
ATOM 2642 O O . VAL A 1 314 ? -73.191 -40.896 119.391 1.00 84.31 314 VAL A O 1
ATOM 2645 N N . GLN A 1 315 ? -71.129 -40.117 119.015 1.00 83.31 315 GLN A N 1
ATOM 2646 C CA . GLN A 1 315 ? -70.620 -40.428 120.354 1.00 83.31 315 GLN A CA 1
ATOM 2647 C C . GLN A 1 315 ? -71.361 -39.645 121.443 1.00 83.31 315 GLN A C 1
ATOM 2649 O O . GLN A 1 315 ? -71.699 -40.218 122.477 1.00 83.31 315 GLN A O 1
ATOM 2654 N N . ALA A 1 316 ? -71.636 -38.357 121.231 1.00 84.00 316 ALA A N 1
ATOM 2655 C CA . ALA A 1 316 ? -72.394 -37.519 122.154 1.00 84.00 316 ALA A CA 1
ATOM 2656 C C . ALA A 1 316 ? -73.861 -37.965 122.243 1.00 84.00 316 ALA A C 1
ATOM 2658 O O . ALA A 1 316 ? -74.407 -38.050 123.342 1.00 84.00 316 ALA A O 1
ATOM 2659 N N . TRP A 1 317 ? -74.479 -38.324 121.114 1.00 87.81 317 TRP A N 1
ATOM 2660 C CA . TRP A 1 317 ? -75.825 -38.891 121.067 1.00 87.81 317 TRP A CA 1
ATOM 2661 C C . TRP A 1 317 ? -75.897 -40.231 121.801 1.00 87.81 317 TRP A C 1
ATOM 2663 O O . TRP A 1 317 ? -76.769 -40.402 122.650 1.00 87.81 317 TRP A O 1
ATOM 2673 N N . TRP A 1 318 ? -74.947 -41.138 121.554 1.00 83.50 318 TRP A N 1
ATOM 2674 C CA . TRP A 1 318 ? -74.856 -42.433 122.227 1.00 83.50 318 TRP A CA 1
ATOM 2675 C C . TRP A 1 318 ? -74.608 -42.274 123.726 1.00 83.50 318 TRP A C 1
ATOM 2677 O O . TRP A 1 318 ? -75.325 -42.867 124.520 1.00 83.50 318 TRP A O 1
ATOM 2687 N N . ARG A 1 319 ? -73.673 -41.410 124.151 1.00 79.19 319 ARG A N 1
ATOM 2688 C CA . ARG A 1 319 ? -73.482 -41.104 125.580 1.00 79.19 319 ARG A CA 1
ATOM 2689 C C . ARG A 1 319 ? -74.735 -40.497 126.208 1.00 79.19 319 ARG A C 1
ATOM 2691 O O . ARG A 1 319 ? -75.107 -40.902 127.303 1.00 79.19 319 ARG A O 1
ATOM 2698 N N . GLY A 1 320 ? -75.424 -39.595 125.511 1.00 80.69 320 GLY A N 1
ATOM 2699 C CA . GLY A 1 320 ? -76.711 -39.057 125.957 1.00 80.69 320 GLY A CA 1
ATOM 2700 C C . GLY A 1 320 ? -77.817 -40.117 126.039 1.00 80.69 320 GLY A C 1
ATOM 2701 O O . GLY A 1 320 ? -78.652 -40.062 126.937 1.00 80.69 320 GLY A O 1
ATOM 2702 N N . LEU A 1 321 ? -77.823 -41.102 125.136 1.00 80.88 321 LEU A N 1
ATOM 2703 C CA . LEU A 1 321 ? -78.744 -42.242 125.152 1.00 80.88 321 LEU A CA 1
ATOM 2704 C C . LEU A 1 321 ? -78.435 -43.206 126.306 1.00 80.88 321 LEU A C 1
ATOM 2706 O O . LEU A 1 321 ? -79.366 -43.618 126.991 1.00 80.88 321 LEU A O 1
ATOM 2710 N N . LEU A 1 322 ? -77.157 -43.522 126.550 1.00 76.94 322 LEU A N 1
ATOM 2711 C CA . LEU A 1 322 ? -76.711 -44.350 127.678 1.00 76.94 322 LEU A CA 1
ATOM 2712 C C . LEU A 1 322 ? -77.112 -43.719 129.018 1.00 76.94 322 LEU A C 1
ATOM 2714 O O . LEU A 1 322 ? -77.567 -44.431 129.904 1.00 76.94 322 LEU A O 1
ATOM 2718 N N . VAL A 1 323 ? -77.008 -42.389 129.148 1.00 75.88 323 VAL A N 1
ATOM 2719 C CA . VAL A 1 323 ? -77.479 -41.651 130.337 1.00 75.88 323 VAL A CA 1
ATOM 2720 C C . VAL A 1 323 ? -79.000 -41.735 130.478 1.00 75.88 323 VAL A C 1
ATOM 2722 O O . VAL A 1 323 ? -79.491 -42.009 131.564 1.00 75.88 323 VAL A O 1
ATOM 2725 N N . ARG A 1 324 ? -79.763 -41.551 129.392 1.00 78.56 324 ARG A N 1
ATOM 2726 C CA . ARG A 1 324 ? -81.239 -41.580 129.435 1.00 78.56 324 ARG A CA 1
ATOM 2727 C C . ARG A 1 324 ? -81.848 -42.971 129.617 1.00 78.56 324 ARG A C 1
ATOM 2729 O O . ARG A 1 324 ? -82.968 -43.068 130.098 1.00 78.56 324 ARG A O 1
ATOM 2736 N N . ARG A 1 325 ? -81.157 -44.028 129.186 1.00 71.50 325 ARG A N 1
ATOM 2737 C CA . ARG A 1 325 ? -81.591 -45.426 129.356 1.00 71.50 325 ARG A CA 1
ATOM 2738 C C . ARG A 1 325 ? -80.884 -46.135 130.512 1.00 71.50 325 ARG A C 1
ATOM 2740 O O . ARG A 1 325 ? -81.049 -47.340 130.639 1.00 71.50 325 ARG A O 1
ATOM 2747 N N . GLU A 1 326 ? -80.083 -45.412 131.299 1.00 62.28 326 GLU A N 1
ATOM 2748 C CA . GLU A 1 326 ? -79.356 -45.915 132.479 1.00 62.28 326 GLU A CA 1
ATOM 2749 C C . GLU A 1 326 ? -78.446 -47.133 132.210 1.00 62.28 326 GLU A C 1
ATOM 2751 O O . GLU A 1 326 ? -78.036 -47.853 133.118 1.00 62.28 326 GLU A O 1
ATOM 2756 N N . LEU A 1 327 ? -78.074 -47.361 130.950 1.00 59.53 327 LEU A N 1
ATOM 2757 C CA . LEU A 1 327 ? -77.252 -48.490 130.529 1.00 59.53 327 LEU A CA 1
ATOM 2758 C C . LEU A 1 327 ? -75.791 -48.047 130.483 1.00 59.53 327 LEU A C 1
ATOM 2760 O O . LEU A 1 327 ? -75.308 -47.535 129.481 1.00 59.53 327 LEU A O 1
ATOM 2764 N N . GLY A 1 328 ? -75.076 -48.223 131.588 1.00 58.44 328 GLY A N 1
ATOM 2765 C CA . GLY A 1 328 ? -73.636 -47.990 131.659 1.00 58.44 328 GLY A CA 1
ATOM 2766 C C . GLY A 1 328 ? -73.136 -47.915 133.102 1.00 58.44 328 GLY A C 1
ATOM 2767 O O . GLY A 1 328 ? -73.890 -47.528 133.991 1.00 58.44 328 GLY A O 1
ATOM 2768 N N . PRO A 1 329 ? -71.871 -48.271 133.382 1.00 53.12 329 PRO A N 1
ATOM 2769 C CA . PRO A 1 329 ? -71.315 -48.182 134.726 1.00 53.12 329 PRO A CA 1
ATOM 2770 C C . PRO A 1 329 ? -71.048 -46.712 135.087 1.00 53.12 329 PRO A C 1
ATOM 2772 O O . PRO A 1 329 ? -69.935 -46.205 134.932 1.00 53.12 329 PRO A O 1
ATOM 2775 N N . PHE A 1 330 ? -72.074 -46.016 135.575 1.00 53.06 330 PHE A N 1
ATOM 2776 C CA . PHE A 1 330 ? -71.965 -44.669 136.132 1.00 53.06 330 PHE A CA 1
ATOM 2777 C C . PHE A 1 330 ? -71.271 -44.746 137.497 1.00 53.06 330 PHE A C 1
ATOM 2779 O O . PHE A 1 330 ? -71.899 -44.878 138.546 1.00 53.06 330 PHE A O 1
ATOM 2786 N N . LYS A 1 331 ? -69.933 -44.751 137.487 1.00 50.38 331 LYS A N 1
ATOM 2787 C CA . LYS A 1 331 ? -69.133 -44.837 138.713 1.00 50.38 331 LYS A CA 1
ATOM 2788 C C . LYS A 1 331 ? -69.256 -43.568 139.556 1.00 50.38 331 LYS A C 1
ATOM 2790 O O . LYS A 1 331 ? -68.818 -42.491 139.161 1.00 50.38 331 LYS A O 1
ATOM 2795 N N . VAL A 1 332 ? -69.759 -43.767 140.770 1.00 47.97 332 VAL A N 1
ATOM 2796 C CA . VAL A 1 332 ? -69.692 -42.858 141.917 1.00 47.97 332 VAL A CA 1
ATOM 2797 C C . VAL A 1 332 ? -68.311 -42.999 142.594 1.00 47.97 332 VAL A C 1
ATOM 2799 O O . VAL A 1 332 ? -67.759 -44.095 142.684 1.00 47.97 332 VAL A O 1
ATOM 2802 N N . ALA A 1 333 ? -67.725 -41.879 143.021 1.00 49.28 333 ALA A N 1
ATOM 2803 C CA . ALA A 1 333 ? -66.327 -41.714 143.449 1.00 49.28 333 ALA A CA 1
ATOM 2804 C C . ALA A 1 333 ? -65.919 -42.401 144.775 1.00 49.28 333 ALA A C 1
ATOM 2806 O O . ALA A 1 333 ? -66.727 -42.448 145.700 1.00 49.28 333 ALA A O 1
ATOM 2807 N N . LYS A 1 334 ? -64.622 -42.765 144.933 1.00 43.88 334 LYS A N 1
ATOM 2808 C CA . LYS A 1 334 ? -63.911 -42.859 146.240 1.00 43.88 334 LYS A CA 1
ATOM 2809 C C . LYS A 1 334 ? -62.374 -42.601 146.176 1.00 43.88 334 LYS A C 1
ATOM 2811 O O . LYS A 1 334 ? -61.647 -43.415 145.629 1.00 43.88 334 LYS A O 1
ATOM 2816 N N . LYS A 1 335 ? -61.957 -41.497 146.833 1.00 42.66 335 LYS A N 1
ATOM 2817 C CA . LYS A 1 335 ? -60.900 -41.253 147.875 1.00 42.66 335 LYS A CA 1
ATOM 2818 C C . LYS A 1 335 ? -59.366 -41.541 147.678 1.00 42.66 335 LYS A C 1
ATOM 2820 O O . LYS A 1 335 ? -58.997 -42.302 146.799 1.00 42.66 335 LYS A O 1
ATOM 2825 N N . PRO A 1 336 ? -58.469 -40.882 148.482 1.00 57.59 336 PRO A N 1
ATOM 2826 C CA . PRO A 1 336 ? -57.077 -40.506 148.130 1.00 57.59 336 PRO A CA 1
ATOM 2827 C C . PRO A 1 336 ? -55.932 -41.289 148.832 1.00 57.59 336 PRO A C 1
ATOM 2829 O O . PRO A 1 336 ? -56.138 -41.773 149.941 1.00 57.59 336 PRO A O 1
ATOM 2832 N N . LYS A 1 337 ? -54.711 -41.282 148.244 1.00 39.84 337 LYS A N 1
ATOM 2833 C CA . LYS A 1 337 ? -53.357 -40.984 148.825 1.00 39.84 337 LYS A CA 1
ATOM 2834 C C . LYS A 1 337 ? -52.203 -41.636 148.017 1.00 39.84 337 LYS A C 1
ATOM 2836 O O . LYS A 1 337 ? -52.195 -42.849 147.913 1.00 39.84 337 LYS A O 1
ATOM 2841 N N . GLY A 1 338 ? -51.262 -40.780 147.560 1.00 43.09 338 GLY A N 1
ATOM 2842 C CA . GLY A 1 338 ? -49.818 -40.889 147.171 1.00 43.09 338 GLY A CA 1
ATOM 2843 C C . GLY A 1 338 ? -49.098 -42.231 146.894 1.00 43.09 338 GLY A C 1
ATOM 2844 O O . GLY A 1 338 ? -49.731 -43.274 146.892 1.00 43.09 338 GLY A O 1
ATOM 2845 N N . PRO A 1 339 ? -47.753 -42.261 146.720 1.00 47.50 339 PRO A N 1
ATOM 2846 C CA . PRO A 1 339 ? -46.753 -41.204 146.480 1.00 47.50 339 PRO A CA 1
ATOM 2847 C C . PRO A 1 339 ? -46.003 -41.356 145.120 1.00 47.50 339 PRO A C 1
ATOM 2849 O O . PRO A 1 339 ? -46.134 -42.357 144.423 1.00 47.50 339 PRO A O 1
ATOM 2852 N N . LYS A 1 340 ? -45.198 -40.350 144.735 1.00 51.78 340 LYS A N 1
ATOM 2853 C CA . LYS A 1 340 ? -44.306 -40.368 143.547 1.00 51.78 340 LYS A CA 1
ATOM 2854 C C . LYS A 1 340 ? -43.202 -41.437 143.663 1.00 51.78 340 LYS A C 1
ATOM 2856 O O . LYS A 1 340 ? -42.736 -41.687 144.774 1.00 51.78 340 LYS A O 1
ATOM 2861 N N . PRO A 1 341 ? -42.620 -41.863 142.527 1.00 51.22 341 PRO A N 1
ATOM 2862 C CA . PRO A 1 341 ? -41.163 -41.785 142.437 1.00 51.22 341 PRO A CA 1
ATOM 2863 C C . PRO A 1 341 ? -40.650 -41.161 141.132 1.00 51.22 341 PRO A C 1
ATOM 2865 O O . PRO A 1 341 ? -41.302 -41.153 140.093 1.00 51.22 341 PRO A O 1
ATOM 2868 N N . LYS A 1 342 ? -39.447 -40.600 141.267 1.00 47.69 342 LYS A N 1
ATOM 2869 C CA . LYS A 1 342 ? -38.600 -39.973 140.252 1.00 47.69 342 LYS A CA 1
ATOM 2870 C C . LYS A 1 342 ? -38.072 -41.003 139.242 1.00 47.69 342 LYS A C 1
ATOM 2872 O O . LYS A 1 342 ? -37.599 -42.057 139.665 1.00 47.69 342 LYS A O 1
ATOM 2877 N N . LYS A 1 343 ? -38.001 -40.611 137.971 1.00 39.38 343 LYS A N 1
ATOM 2878 C CA . LYS A 1 343 ? -36.778 -40.655 137.158 1.00 39.38 343 LYS A CA 1
ATOM 2879 C C . LYS A 1 343 ? -36.879 -39.625 136.045 1.00 39.38 343 LYS A C 1
ATOM 2881 O O . LYS A 1 343 ? -37.996 -39.495 135.502 1.00 39.38 343 LYS A O 1
#

pLDDT: mean 80.37, std 18.36, range [39.38, 98.62]